Protein AF-A0A815KSC9-F1 (afdb_monomer_lite)

InterPro domains:
  IPR004993 GH3 family [PTHR31901] (16-248)
  IPR055377 GH3, middle domain [PF23571] (55-130)
  IPR055378 GH3, C-terminal domain [PF23572] (160-238)

Organism: NCBI:txid433720

Foldseek 3Di:
DDDAQFKDFPAAPCFCCCVPPNDPPDFAADAADQDPVFRHQWGAPDTPDQWTWGDPPRWFKWWQWDDPQPPPDPPCPPCRPIDGQQRDDAQTKTFIFTDGPVGDDRHGPQFIWGFHQDDVRITIIGGQGGHNNADDLDRWGHTPVLLVVQLQVLVVVCVVVAPGPDWGWMWGDDNQAIEIETEGEPVVVVVVVVCVVVFVVSLVSSLVSCVVVTVVSVVCVVVVSHDGHGYQYDYPCCRHCVVVVCCVVCVNVPDPPPDDPDDPDDDWDFDFYQDPPDSDTWGDTPPDGDDDD

Radius of gyration: 21.07 Å; chains: 1; bounding box: 53×44×57 Å

Sequence (293 aa):
MYMSSNYICVCSFKRKLLSTYWDPKVPIYPYVYGMSEHHRIAVPLKPNSYDLIPQPRSVFYEFIEVEDDDEKDEDDEQTLESFELHQVEEGKRYEVVFTTYDGLYRYRTQDIIKIVGRYYSLPTWHLIGRRGQYLSVSNEHVTELELREIINSILREYEKEFTSVSPQYSVFIDKSSYVLSIEVDDEKQDNKDQLKQIGKELSTKLDEKLKESNEDYKTCREKKKISSPTILWLKYNTLTTGIRDFRLDPNKSGSINSKAQKDNQLKSQMILKRKKDNDTIKFVKENIVLQVN

Secondary structure (DSSP, 8-state):
------EEE--SHHHHHHHHH--TTS------B--SS-S-SEEESSTT---EEE-TTT-EEEEEE--TT----TT--S---EEETTT--TT-EEEEEEE-TTS--SEEEEEEEEEEEEETTEEEEEEEEETT-EE-SSS--EEHHHHHHHHHHHHHHTTTTSSSSS--EEEEEETTEEEEEEE--HHHHT-HHHHHHHHHHHHHHHHHHHHHH-HHHHHHHHTTSSPPPEEEEE-TTIIIIIHHHHHH-TTTS----S---S-TT----EEEEE-TTTS-EEEEETTEE----

pLDDT: mean 72.56, std 21.47, range [19.58, 95.88]

Structure (mmCIF, N/CA/C/O backbone):
data_AF-A0A815KSC9-F1
#
_entry.id   AF-A0A815KSC9-F1
#
loop_
_atom_site.group_PDB
_atom_site.id
_atom_site.type_symbol
_atom_site.label_atom_id
_atom_site.label_alt_id
_atom_site.label_comp_id
_atom_site.label_asym_id
_atom_site.label_entity_id
_atom_site.label_seq_id
_atom_site.pdbx_PDB_ins_code
_atom_site.Cartn_x
_atom_site.Cartn_y
_atom_site.Cartn_z
_atom_site.occupancy
_atom_site.B_iso_or_equiv
_atom_site.auth_seq_id
_atom_site.auth_comp_id
_atom_site.auth_asym_id
_atom_site.auth_atom_id
_atom_site.pdbx_PDB_model_num
ATOM 1 N N . MET A 1 1 ? 20.087 2.718 5.930 1.00 19.58 1 MET A N 1
ATOM 2 C CA . MET A 1 1 ? 19.739 3.424 7.200 1.00 19.58 1 MET A CA 1
ATOM 3 C C . MET A 1 1 ? 18.326 3.015 7.600 1.00 19.58 1 MET A C 1
ATOM 5 O O . MET A 1 1 ? 17.362 3.704 7.290 1.00 19.58 1 MET A O 1
ATOM 9 N N . TYR A 1 2 ? 18.203 1.838 8.211 1.00 21.50 2 TYR A N 1
ATOM 10 C CA . TYR A 1 2 ? 16.922 1.164 8.407 1.00 21.50 2 TYR A CA 1
ATOM 11 C C . TYR A 1 2 ? 16.220 1.600 9.692 1.00 21.50 2 TYR A C 1
ATOM 13 O O . TYR A 1 2 ? 16.796 1.624 10.784 1.00 21.50 2 TYR A O 1
ATOM 21 N N . MET A 1 3 ? 14.950 1.961 9.544 1.00 21.19 3 MET A N 1
ATOM 22 C CA . MET A 1 3 ? 14.043 2.314 10.624 1.00 21.19 3 MET A CA 1
ATOM 23 C C . MET A 1 3 ? 12.862 1.344 10.556 1.00 21.19 3 MET A C 1
ATOM 25 O O . MET A 1 3 ? 12.146 1.328 9.565 1.00 21.19 3 MET A O 1
ATOM 29 N N . SER A 1 4 ? 12.686 0.541 11.611 1.00 24.39 4 SER A N 1
ATOM 30 C CA . SER A 1 4 ? 11.577 -0.400 11.809 1.00 24.39 4 SER A CA 1
ATOM 31 C C . SER A 1 4 ? 10.204 0.182 11.436 1.00 24.39 4 SER A C 1
ATOM 33 O O . SER A 1 4 ? 9.738 1.194 11.969 1.00 24.39 4 SER A O 1
ATOM 35 N N . SER A 1 5 ? 9.557 -0.503 10.508 1.00 31.92 5 SER A N 1
ATOM 36 C CA . SER A 1 5 ? 8.281 -0.170 9.888 1.00 31.92 5 SER A CA 1
ATOM 37 C C . SER A 1 5 ? 7.117 -0.555 10.801 1.00 31.92 5 SER A C 1
ATOM 39 O O . SER A 1 5 ? 6.431 -1.538 10.578 1.00 31.92 5 SER A O 1
ATOM 41 N N . ASN A 1 6 ? 6.910 0.200 11.884 1.00 30.84 6 ASN A N 1
ATOM 42 C CA . ASN A 1 6 ? 5.858 -0.099 12.870 1.00 30.84 6 ASN A CA 1
ATOM 43 C C . ASN A 1 6 ? 4.582 0.741 12.701 1.00 30.84 6 ASN A C 1
ATOM 45 O O . ASN A 1 6 ? 3.705 0.690 13.566 1.00 30.84 6 ASN A O 1
ATOM 49 N N . TYR A 1 7 ? 4.477 1.557 11.647 1.00 35.53 7 TYR A N 1
ATOM 50 C CA . TYR A 1 7 ? 3.369 2.496 11.492 1.00 35.53 7 TYR A CA 1
ATOM 51 C C . TYR A 1 7 ? 3.138 2.953 10.048 1.00 35.53 7 TYR A C 1
ATOM 53 O O . TYR A 1 7 ? 4.089 3.309 9.357 1.00 35.53 7 TYR A O 1
ATOM 61 N N . ILE A 1 8 ? 1.864 3.065 9.657 1.00 44.84 8 ILE A N 1
ATOM 62 C CA . ILE A 1 8 ? 1.406 3.727 8.427 1.00 44.84 8 ILE A CA 1
ATOM 63 C C . ILE A 1 8 ? 0.306 4.745 8.790 1.00 44.84 8 ILE A C 1
ATOM 65 O O . ILE A 1 8 ? -0.745 4.365 9.318 1.00 44.84 8 ILE A O 1
ATOM 69 N N . CYS A 1 9 ? 0.533 6.039 8.495 1.00 39.50 9 CYS A N 1
ATOM 70 C CA . CYS A 1 9 ? -0.512 7.080 8.543 1.00 39.50 9 CYS A CA 1
ATOM 71 C C . CYS A 1 9 ? -1.103 7.288 7.158 1.00 39.50 9 CYS A C 1
ATOM 73 O O . CYS A 1 9 ? -0.386 7.747 6.270 1.00 39.50 9 CYS A O 1
ATOM 75 N N . VAL A 1 10 ? -2.418 7.169 7.012 1.00 46.09 10 VAL A N 1
ATOM 76 C CA . VAL A 1 10 ? -3.108 7.792 5.878 1.00 46.09 10 VAL A CA 1
ATOM 77 C C . VAL A 1 10 ? -3.658 9.134 6.369 1.00 46.09 10 VAL A C 1
ATOM 79 O O . VAL A 1 10 ? -4.774 9.227 6.858 1.00 46.09 10 VAL A O 1
ATOM 82 N N . CYS A 1 11 ? -2.826 10.179 6.349 1.00 43.88 11 CYS A N 1
ATOM 83 C CA . CYS A 1 11 ? -3.091 11.440 7.054 1.00 43.88 11 CYS A CA 1
ATOM 84 C C . CYS A 1 11 ? -4.006 12.438 6.278 1.00 43.88 11 CYS A C 1
ATOM 86 O O . CYS A 1 11 ? -3.620 13.055 5.287 1.00 43.88 11 CYS A O 1
ATOM 88 N N . SER A 1 12 ? -5.221 12.635 6.802 1.00 47.38 12 SER A N 1
ATOM 89 C CA . SER A 1 12 ? -5.828 13.888 7.311 1.00 47.38 12 SER A CA 1
ATOM 90 C C . SER A 1 12 ? -6.177 15.113 6.438 1.00 47.38 12 SER A C 1
ATOM 92 O O . SER A 1 12 ? -7.319 15.570 6.523 1.00 47.38 12 SER A O 1
ATOM 94 N N . PHE A 1 13 ? -5.322 15.679 5.577 1.00 46.59 13 PHE A N 1
ATOM 95 C CA . PHE A 1 13 ? -5.722 16.910 4.841 1.00 46.59 13 PHE A CA 1
ATOM 96 C C . PHE A 1 13 ? -6.740 16.644 3.722 1.00 46.59 13 PHE A C 1
ATOM 98 O O . PHE A 1 13 ? -7.485 17.532 3.298 1.00 46.59 13 PHE A O 1
ATOM 105 N N . LYS A 1 14 ? -6.812 15.383 3.290 1.00 55.91 14 LYS A N 1
ATOM 106 C CA . LYS A 1 14 ? -7.705 14.923 2.233 1.00 55.91 14 LYS A CA 1
ATOM 107 C C . LYS A 1 14 ? -9.177 15.066 2.624 1.00 55.91 14 LYS A C 1
ATOM 109 O O . LYS A 1 14 ? -9.962 15.488 1.796 1.00 55.91 14 LYS A O 1
ATOM 114 N N . ARG A 1 15 ? -9.578 14.767 3.868 1.00 56.06 15 ARG A N 1
ATOM 115 C CA . ARG A 1 15 ? -11.010 14.628 4.215 1.00 56.06 15 ARG A CA 1
ATOM 116 C C . ARG A 1 15 ? -11.795 15.926 4.037 1.00 56.06 15 ARG A C 1
ATOM 118 O O . ARG A 1 15 ? -12.763 15.905 3.295 1.00 56.06 15 ARG A O 1
ATOM 125 N N . LYS A 1 16 ? -11.384 17.038 4.661 1.00 59.19 16 LYS A N 1
ATOM 126 C CA . LYS A 1 16 ? -12.110 18.320 4.549 1.00 59.19 16 LYS A CA 1
ATOM 127 C C . LYS A 1 16 ? -12.058 18.874 3.127 1.00 59.19 16 LYS A C 1
ATOM 129 O O . LYS A 1 16 ? -13.049 19.394 2.630 1.00 59.19 16 LYS A O 1
ATOM 134 N N . LEU A 1 17 ? -10.912 18.736 2.459 1.00 65.69 17 LEU A N 1
ATOM 135 C CA . LEU A 1 17 ? -10.777 19.167 1.073 1.00 65.69 17 LEU A CA 1
ATOM 136 C C . LEU A 1 17 ? -11.705 18.365 0.152 1.00 65.69 17 LEU A C 1
ATOM 138 O O . LEU A 1 17 ? -12.416 18.955 -0.655 1.00 65.69 17 LEU A O 1
ATOM 142 N N . LEU A 1 18 ? -11.754 17.043 0.334 1.00 67.62 18 LEU A N 1
ATOM 143 C CA . LEU A 1 18 ? -12.621 16.170 -0.443 1.00 67.62 18 LEU A CA 1
ATOM 144 C C . LEU A 1 18 ? -14.105 16.389 -0.119 1.00 67.62 18 LEU A C 1
ATOM 146 O O . LEU A 1 18 ? -14.912 16.516 -1.023 1.00 67.62 18 LEU A O 1
ATOM 150 N N . SER A 1 19 ? -14.482 16.467 1.157 1.00 64.12 19 SER A N 1
ATOM 151 C CA . SER A 1 19 ? -15.892 16.571 1.548 1.00 64.12 19 SER A CA 1
ATOM 152 C C . SER A 1 19 ? -16.495 17.953 1.294 1.00 64.12 19 SER A C 1
ATOM 154 O O . SER A 1 19 ? -17.707 18.063 1.156 1.00 64.12 19 SER A O 1
ATOM 156 N N . THR A 1 20 ? -15.682 19.015 1.295 1.00 70.94 20 THR A N 1
ATOM 157 C CA . THR A 1 20 ? -16.166 20.397 1.133 1.00 70.94 20 THR A CA 1
ATOM 158 C C . THR A 1 20 ? -16.016 20.913 -0.295 1.00 70.94 20 THR A C 1
ATOM 160 O O . THR A 1 20 ? -16.869 21.672 -0.743 1.00 70.94 20 THR A O 1
ATOM 163 N N . TYR A 1 21 ? -14.946 20.539 -1.003 1.00 78.31 21 TYR A N 1
ATOM 164 C CA . TYR A 1 21 ? -14.591 21.171 -2.279 1.00 78.31 21 TYR A CA 1
ATOM 165 C C . TYR A 1 21 ? -14.470 20.202 -3.456 1.00 78.31 21 TYR A C 1
ATOM 167 O O . TYR A 1 21 ? -14.380 20.658 -4.595 1.00 78.31 21 TYR A O 1
ATOM 175 N N . TRP A 1 22 ? -14.442 18.888 -3.221 1.00 79.19 22 TRP A N 1
ATOM 176 C CA . TRP A 1 22 ? -14.291 17.907 -4.291 1.00 79.19 22 TRP A CA 1
ATOM 177 C C . TRP A 1 22 ? -15.636 17.273 -4.636 1.00 79.19 22 TRP A C 1
ATOM 179 O O . TRP A 1 22 ? -16.248 16.578 -3.829 1.00 79.19 22 TRP A O 1
ATOM 189 N N . ASP A 1 23 ? -16.081 17.497 -5.867 1.00 80.38 23 ASP A N 1
ATOM 190 C CA . ASP A 1 23 ? -17.176 16.732 -6.453 1.00 80.38 23 ASP A CA 1
ATOM 191 C C . ASP A 1 23 ? -16.611 15.386 -6.952 1.00 80.38 23 ASP A C 1
ATOM 193 O O . ASP A 1 23 ? -15.603 15.398 -7.663 1.00 80.38 23 ASP A O 1
ATOM 197 N N . PRO A 1 24 ? -17.230 14.230 -6.641 1.00 76.25 24 PRO A N 1
ATOM 198 C CA . PRO A 1 24 ? -16.795 12.925 -7.150 1.00 76.25 24 PRO A CA 1
ATOM 199 C C . PRO A 1 24 ? -16.675 12.835 -8.682 1.00 76.25 24 PRO A C 1
ATOM 201 O O . PRO A 1 24 ? -15.989 11.952 -9.196 1.00 76.25 24 PRO A O 1
ATOM 204 N N . LYS A 1 25 ? -17.328 13.736 -9.431 1.00 81.94 25 LYS A N 1
ATOM 205 C CA . LYS A 1 25 ? -17.201 13.864 -10.891 1.00 81.94 25 LYS A CA 1
ATOM 206 C C . LYS A 1 25 ? -15.894 14.521 -11.329 1.00 81.94 25 LYS A C 1
ATOM 208 O O . LYS A 1 25 ? -15.544 14.416 -12.502 1.00 81.94 25 LYS A O 1
ATOM 213 N N . VAL A 1 26 ? -15.186 15.211 -10.436 1.00 85.19 26 VAL A N 1
ATOM 214 C CA . VAL A 1 26 ? -13.888 15.827 -10.725 1.00 85.19 26 VAL A CA 1
ATOM 215 C C . VAL A 1 26 ? -12.805 14.751 -10.617 1.00 85.19 26 VAL A C 1
ATOM 217 O O . VAL A 1 26 ? -12.535 14.262 -9.517 1.00 85.19 26 VAL A O 1
ATOM 220 N N . PRO A 1 27 ? -12.151 14.366 -11.724 1.00 83.38 27 PRO A N 1
ATOM 221 C CA . PRO A 1 27 ? -11.114 13.349 -11.673 1.00 83.38 27 PRO A CA 1
ATOM 222 C C . PRO A 1 27 ? -9.890 13.828 -10.886 1.00 83.38 27 PRO A C 1
ATOM 224 O O . PRO A 1 27 ? -9.457 14.975 -11.001 1.00 83.38 27 PRO A O 1
ATOM 227 N N . ILE A 1 28 ? -9.301 12.922 -10.108 1.00 80.62 28 ILE A N 1
ATOM 228 C CA . ILE A 1 28 ? -8.019 13.136 -9.444 1.00 80.62 28 ILE A CA 1
ATOM 229 C C . ILE A 1 28 ? -6.916 12.754 -10.429 1.00 80.62 28 ILE A C 1
ATOM 231 O O . ILE A 1 28 ? -6.882 11.634 -10.937 1.00 80.62 28 ILE A O 1
ATOM 235 N N . TYR A 1 29 ? -5.991 13.678 -10.668 1.00 81.75 29 TYR A N 1
ATOM 236 C CA . TYR A 1 29 ? -4.792 13.437 -11.463 1.00 81.75 29 TYR A CA 1
ATOM 237 C C . TYR A 1 29 ? -3.607 13.251 -10.515 1.00 81.75 29 TYR A C 1
ATOM 239 O O . TYR A 1 29 ? -3.162 14.232 -9.913 1.00 81.75 29 TYR A O 1
ATOM 247 N N . PRO A 1 30 ? -3.086 12.022 -10.346 1.00 80.50 30 PRO A N 1
ATOM 248 C CA . PRO A 1 30 ? -1.773 11.855 -9.741 1.00 80.50 30 PRO A CA 1
ATOM 249 C C . PRO A 1 30 ? -0.759 12.663 -10.560 1.00 80.50 30 PRO A C 1
ATOM 251 O O . PRO A 1 30 ? -0.886 12.777 -11.776 1.00 80.50 30 PRO A O 1
ATOM 254 N N . TYR A 1 31 ? 0.211 13.292 -9.904 1.00 81.25 31 TYR A N 1
ATOM 255 C CA . TYR A 1 31 ? 1.107 14.193 -10.624 1.00 81.25 31 TYR A CA 1
ATOM 256 C C . TYR A 1 31 ? 2.184 13.413 -11.381 1.00 81.25 31 TYR A C 1
ATOM 258 O O . TYR A 1 31 ? 2.210 13.397 -12.608 1.00 81.25 31 TYR A O 1
ATOM 266 N N . VAL A 1 32 ? 3.076 12.760 -10.643 1.00 86.69 32 VAL A N 1
ATOM 267 C CA . VAL A 1 32 ? 4.208 12.029 -11.203 1.00 86.69 32 VAL A CA 1
ATOM 268 C C . VAL A 1 32 ? 4.767 11.097 -10.134 1.00 86.69 32 VAL A C 1
ATOM 270 O O . VAL A 1 32 ? 4.711 11.413 -8.944 1.00 86.69 32 VAL A O 1
ATOM 273 N N . TYR A 1 33 ? 5.310 9.963 -10.553 1.00 88.81 33 TYR A N 1
ATOM 274 C CA . TYR A 1 33 ? 6.271 9.214 -9.761 1.00 88.81 33 TYR A CA 1
ATOM 275 C C . TYR A 1 33 ? 7.661 9.781 -10.058 1.00 88.81 33 TYR A C 1
ATOM 277 O O . TYR A 1 33 ? 8.124 9.784 -11.203 1.00 88.81 33 TYR A O 1
ATOM 285 N N . GLY A 1 34 ? 8.285 10.323 -9.021 1.00 87.06 34 GLY A N 1
ATOM 286 C CA . GLY A 1 34 ? 9.541 11.049 -9.094 1.00 87.06 34 GLY A CA 1
ATOM 287 C C . GLY A 1 34 ? 10.202 11.112 -7.725 1.00 87.06 34 GLY A C 1
ATOM 288 O O . GLY A 1 34 ? 9.568 10.845 -6.704 1.00 87.06 34 GLY A O 1
ATOM 289 N N . MET A 1 35 ? 11.472 11.488 -7.715 1.00 80.00 35 MET A N 1
ATOM 290 C CA . MET A 1 35 ? 12.287 11.647 -6.511 1.00 80.00 35 MET A CA 1
ATOM 291 C C . MET A 1 35 ? 13.076 12.957 -6.568 1.00 80.00 35 MET A C 1
ATOM 293 O O . MET A 1 35 ? 13.044 13.658 -7.585 1.00 80.00 35 MET A O 1
ATOM 297 N N . SER A 1 36 ? 13.760 13.311 -5.477 1.00 76.81 36 SER A N 1
ATOM 298 C CA . SER A 1 36 ? 14.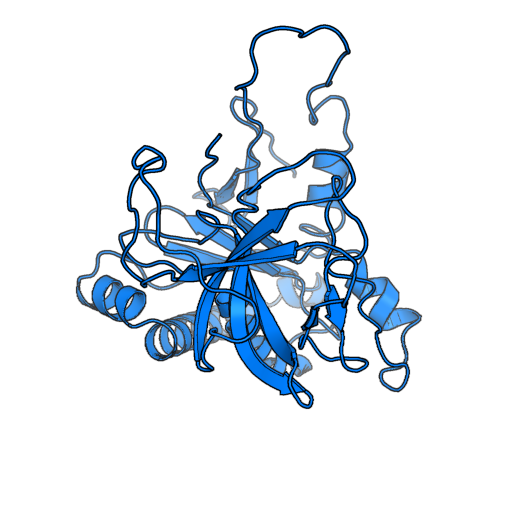588 14.525 -5.393 1.00 76.81 36 SER A CA 1
ATOM 299 C C . SER A 1 36 ? 15.656 14.578 -6.484 1.00 76.81 36 SER A C 1
ATOM 301 O O . SER A 1 36 ? 15.984 15.649 -6.984 1.00 76.81 36 SER A O 1
ATOM 303 N N . GLU A 1 37 ? 16.162 13.412 -6.859 1.00 72.75 37 GLU A N 1
ATOM 304 C CA . GLU A 1 37 ? 17.252 13.198 -7.798 1.00 72.75 37 GLU A CA 1
ATOM 305 C C . GLU A 1 37 ? 16.785 13.255 -9.255 1.00 72.75 37 GLU A C 1
ATOM 307 O O . GLU A 1 37 ? 17.560 13.591 -10.147 1.00 72.75 37 GLU A O 1
ATOM 312 N N . HIS A 1 38 ? 15.518 12.917 -9.511 1.00 79.62 38 HIS A N 1
ATOM 313 C CA . H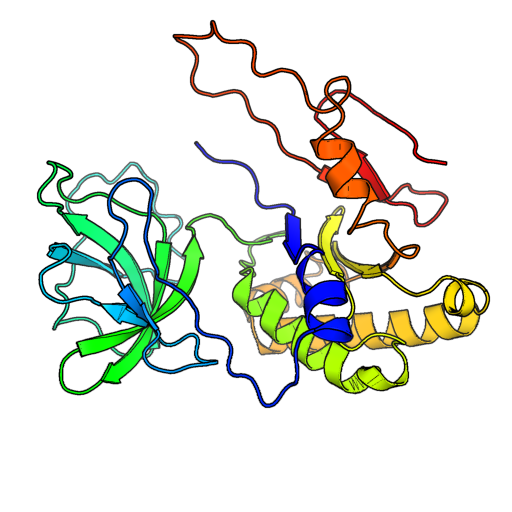IS A 1 38 ? 14.918 13.035 -10.830 1.00 79.62 38 HIS A CA 1
ATOM 314 C C . HIS A 1 38 ? 13.390 13.066 -10.743 1.00 79.62 38 HIS A C 1
ATOM 316 O O . HIS A 1 38 ? 12.730 12.124 -10.302 1.00 79.62 38 HIS A O 1
ATOM 322 N N . HIS A 1 39 ? 12.801 14.168 -11.195 1.00 74.56 39 HIS A N 1
ATOM 323 C CA . HIS A 1 39 ? 11.405 14.466 -10.894 1.00 74.56 39 HIS A CA 1
ATOM 324 C C . HIS A 1 39 ? 10.397 13.757 -11.831 1.00 74.56 39 HIS A C 1
ATOM 326 O O . HIS A 1 39 ? 9.232 13.611 -11.469 1.00 74.56 39 HIS A O 1
ATOM 332 N N . ARG A 1 40 ? 10.772 13.345 -13.052 1.00 85.12 40 ARG A N 1
ATOM 333 C CA . ARG A 1 40 ? 9.815 12.858 -14.077 1.00 85.12 40 ARG A CA 1
ATOM 334 C C . ARG A 1 40 ? 10.040 11.419 -14.533 1.00 85.12 40 ARG A C 1
ATOM 336 O O . ARG A 1 40 ? 10.125 11.164 -15.725 1.00 85.12 40 ARG A O 1
ATOM 343 N N . ILE A 1 41 ? 10.072 10.484 -13.592 1.00 90.75 41 ILE A N 1
ATOM 344 C CA . ILE A 1 41 ? 10.423 9.087 -13.869 1.00 90.75 41 ILE A CA 1
ATOM 345 C C . ILE A 1 41 ? 9.252 8.304 -14.475 1.00 90.75 41 ILE A C 1
ATOM 347 O O . ILE A 1 41 ? 9.428 7.597 -15.464 1.00 90.75 41 ILE A O 1
ATOM 351 N N . ALA A 1 42 ? 8.052 8.413 -13.912 1.00 92.12 42 ALA A N 1
ATOM 352 C CA . ALA A 1 42 ? 6.856 7.787 -14.474 1.00 92.12 42 ALA A CA 1
ATOM 353 C C . ALA A 1 42 ? 5.617 8.644 -14.219 1.00 92.12 42 ALA A C 1
ATOM 355 O O . ALA A 1 42 ? 5.576 9.425 -13.273 1.00 92.12 42 ALA A O 1
ATOM 356 N N . VAL A 1 43 ? 4.599 8.516 -15.062 1.00 92.44 43 VAL A N 1
ATOM 357 C CA . VAL A 1 43 ? 3.356 9.304 -14.964 1.00 92.44 43 VAL A CA 1
ATOM 358 C C . VAL A 1 43 ? 2.152 8.375 -14.924 1.00 92.44 43 VAL A C 1
ATOM 360 O O . VAL A 1 43 ? 2.225 7.280 -15.483 1.00 92.44 43 VAL A O 1
ATOM 363 N N . PRO A 1 44 ? 1.037 8.777 -14.299 1.00 91.56 44 PRO A N 1
ATOM 364 C CA . PRO A 1 44 ? -0.182 7.990 -14.377 1.00 91.56 44 PRO A CA 1
ATOM 365 C C . PRO A 1 44 ? -0.704 7.938 -15.812 1.00 91.56 44 PRO A C 1
ATOM 367 O O . PRO A 1 44 ? -0.752 8.949 -16.514 1.00 91.56 44 PRO A O 1
ATOM 370 N N . LEU A 1 45 ? -1.151 6.758 -16.229 1.00 90.00 45 LEU A N 1
ATOM 371 C CA . LEU A 1 45 ? -1.710 6.547 -17.560 1.00 90.00 45 LEU A CA 1
ATOM 372 C C . LEU A 1 45 ? -3.066 7.250 -17.734 1.00 90.00 45 LEU A C 1
ATOM 374 O O . LEU A 1 45 ? -3.399 7.712 -18.825 1.00 90.00 45 LEU A O 1
ATOM 378 N N . LYS A 1 46 ? -3.873 7.296 -16.667 1.00 89.69 46 LYS A N 1
ATOM 379 C CA . LYS A 1 46 ? -5.241 7.835 -16.668 1.00 89.69 46 LYS A CA 1
ATOM 380 C C . LYS A 1 46 ? -5.546 8.560 -15.353 1.00 89.69 46 LYS A C 1
ATOM 382 O O . LYS A 1 46 ? -4.957 8.227 -14.323 1.00 89.69 46 LYS A O 1
ATOM 387 N N . PRO A 1 47 ? -6.506 9.503 -15.353 1.00 86.56 47 PRO A N 1
ATOM 388 C CA . PRO A 1 47 ? -7.039 10.041 -14.109 1.00 86.56 47 PRO A CA 1
ATOM 389 C C . PRO A 1 47 ? -7.646 8.924 -13.253 1.00 86.56 47 PRO A C 1
ATOM 391 O O . PRO A 1 47 ? -8.165 7.944 -13.787 1.00 86.56 47 PRO A O 1
ATOM 394 N N . ASN A 1 48 ? -7.603 9.086 -11.930 1.00 79.94 48 ASN A N 1
ATOM 395 C CA . ASN A 1 48 ? -8.077 8.110 -10.943 1.00 79.94 48 ASN A CA 1
ATOM 396 C C . ASN A 1 48 ? -7.434 6.709 -11.048 1.00 79.94 48 ASN A C 1
ATOM 398 O O . ASN A 1 48 ? -7.966 5.768 -10.464 1.00 79.94 48 ASN A O 1
ATOM 402 N N . SER A 1 49 ? -6.314 6.558 -11.763 1.00 81.88 49 SER A N 1
ATOM 403 C CA . SER A 1 49 ? -5.577 5.294 -11.861 1.00 81.88 49 SER A CA 1
ATOM 404 C C . SER A 1 49 ? -4.247 5.361 -11.108 1.00 81.88 49 SER A C 1
ATOM 406 O O . SER A 1 49 ? -3.625 6.420 -11.007 1.00 81.88 49 SER A O 1
ATOM 408 N N . TYR A 1 50 ? -3.822 4.209 -10.589 1.00 81.44 50 TYR A N 1
ATOM 409 C CA . TYR A 1 50 ? -2.487 3.984 -10.035 1.00 81.44 50 TYR A CA 1
ATOM 410 C C . TYR A 1 50 ? -1.517 3.375 -11.058 1.00 81.44 50 TYR A C 1
ATOM 412 O O . TYR A 1 50 ? -0.348 3.187 -10.733 1.00 81.44 50 TYR A O 1
ATOM 420 N N . ASP A 1 51 ? -1.980 3.096 -12.281 1.00 90.50 51 ASP A N 1
ATOM 421 C CA . ASP A 1 51 ? -1.148 2.586 -13.370 1.00 90.50 51 ASP A CA 1
ATOM 422 C C . ASP A 1 51 ? -0.151 3.664 -13.786 1.00 90.50 51 ASP A C 1
ATOM 424 O O . ASP A 1 51 ? -0.523 4.686 -14.372 1.00 90.50 51 ASP A O 1
ATOM 428 N N . LEU A 1 52 ? 1.120 3.432 -13.489 1.00 93.31 52 LEU A N 1
ATOM 429 C CA . LEU A 1 52 ? 2.215 4.291 -13.896 1.00 93.31 52 LEU A CA 1
ATOM 430 C C . LEU A 1 52 ? 2.832 3.758 -15.183 1.00 93.31 52 LEU A C 1
ATOM 432 O O . LEU A 1 52 ? 3.012 2.551 -15.348 1.00 93.31 52 LEU A O 1
ATOM 436 N N . ILE A 1 53 ? 3.187 4.674 -16.079 1.00 94.50 53 ILE A N 1
ATOM 437 C CA . ILE A 1 53 ? 3.992 4.385 -17.261 1.00 94.50 53 ILE A CA 1
ATOM 438 C C . ILE A 1 53 ? 5.356 5.078 -17.157 1.00 94.50 53 ILE A C 1
ATOM 440 O O . ILE A 1 53 ? 5.404 6.274 -16.834 1.00 94.50 53 ILE A O 1
ATOM 444 N N . PRO A 1 54 ? 6.462 4.373 -17.461 1.00 93.69 54 PRO A N 1
ATOM 445 C CA . PRO A 1 54 ? 7.788 4.976 -17.570 1.00 93.69 54 PRO A CA 1
ATOM 446 C C . PRO A 1 54 ? 7.755 6.120 -18.582 1.00 93.69 54 PRO A C 1
ATOM 448 O O . PRO A 1 54 ? 7.085 6.028 -19.612 1.00 93.69 54 PRO A O 1
ATOM 451 N N . GLN A 1 55 ? 8.486 7.197 -18.307 1.00 91.38 55 GLN A N 1
ATOM 452 C CA . GLN A 1 55 ? 8.669 8.287 -19.257 1.00 91.38 55 GLN A CA 1
ATOM 453 C C . GLN A 1 55 ? 9.880 8.022 -20.156 1.00 91.38 55 GLN A C 1
ATOM 455 O O . GLN A 1 55 ? 11.022 8.075 -19.691 1.00 91.38 55 GLN A O 1
ATOM 460 N N . PRO A 1 56 ? 9.676 7.792 -21.467 1.00 83.00 56 PRO A N 1
ATOM 461 C CA . PRO A 1 56 ? 10.795 7.663 -22.386 1.00 83.00 56 PRO A CA 1
ATOM 462 C C . PRO A 1 56 ? 11.686 8.911 -22.310 1.00 83.00 56 PRO A C 1
ATOM 464 O O . PRO A 1 56 ? 11.179 10.032 -22.308 1.00 83.00 56 PRO A O 1
ATOM 467 N N . ARG A 1 57 ? 13.013 8.720 -22.299 1.00 86.56 57 ARG A N 1
ATOM 468 C CA . ARG A 1 57 ? 14.041 9.785 -22.222 1.00 86.56 57 ARG A CA 1
ATOM 469 C C . ARG A 1 57 ? 14.177 10.500 -20.870 1.00 86.56 57 ARG A C 1
ATOM 471 O O . ARG A 1 57 ? 14.907 11.485 -20.810 1.00 86.56 57 ARG A O 1
ATOM 478 N N . SER A 1 58 ? 13.501 10.052 -19.811 1.00 90.19 58 SER A N 1
ATOM 479 C CA . SER A 1 58 ? 13.722 10.606 -18.468 1.00 90.19 58 SER A CA 1
ATOM 480 C C . SER A 1 58 ? 15.014 10.065 -17.858 1.00 90.19 58 SER A C 1
ATOM 482 O O . SER A 1 58 ? 15.956 10.814 -17.612 1.00 90.19 58 SER A O 1
ATOM 484 N N . VAL A 1 59 ? 15.055 8.753 -17.659 1.00 91.81 59 VAL A N 1
ATOM 485 C CA . VAL A 1 59 ? 16.180 8.017 -17.083 1.00 91.81 59 VAL A CA 1
ATOM 486 C C . VAL A 1 59 ? 16.393 6.743 -17.887 1.00 91.81 59 VAL A C 1
ATOM 488 O O . VAL A 1 59 ? 15.529 6.334 -18.668 1.00 91.81 59 VAL A O 1
ATOM 491 N N . PHE A 1 60 ? 17.548 6.116 -17.715 1.00 92.75 60 PHE A N 1
ATOM 492 C CA . PHE A 1 60 ? 17.711 4.723 -18.101 1.00 92.75 60 PHE A CA 1
ATOM 493 C C . PHE A 1 60 ? 17.163 3.836 -16.977 1.00 92.75 60 PHE A C 1
ATOM 495 O O . PHE A 1 60 ? 17.452 4.085 -15.804 1.00 92.75 60 PHE A O 1
ATOM 502 N N . TYR A 1 61 ? 16.333 2.860 -17.349 1.00 93.00 61 TYR A N 1
ATOM 503 C CA . TYR A 1 61 ? 15.587 2.009 -16.425 1.00 93.00 61 TYR A CA 1
ATOM 504 C C . TYR A 1 61 ? 16.206 0.620 -16.377 1.00 93.00 61 TYR A C 1
ATOM 506 O O . TYR A 1 61 ? 16.279 -0.061 -17.401 1.00 93.00 61 TYR A O 1
ATOM 514 N N . GLU A 1 62 ? 16.552 0.197 -15.174 1.00 94.19 62 GLU A N 1
ATOM 515 C CA . GLU A 1 62 ? 16.915 -1.170 -14.838 1.00 94.19 62 GLU A CA 1
ATOM 516 C C . GLU A 1 62 ? 15.964 -1.685 -13.756 1.00 94.19 62 GLU A C 1
ATOM 518 O O . GLU A 1 62 ? 15.414 -0.914 -12.963 1.00 94.19 62 GLU A O 1
ATOM 523 N N . PHE A 1 63 ? 15.768 -2.997 -13.723 1.00 93.88 63 PHE A N 1
ATOM 524 C CA . PHE A 1 63 ? 14.855 -3.655 -12.798 1.00 93.88 63 PHE A CA 1
ATOM 525 C C . PHE A 1 63 ? 15.547 -4.856 -12.176 1.00 93.88 63 PHE A C 1
ATOM 527 O O . PHE A 1 63 ? 16.074 -5.695 -12.894 1.00 93.88 63 PHE A O 1
ATOM 534 N N . ILE A 1 64 ? 15.542 -4.949 -10.853 1.00 92.56 64 ILE A N 1
ATOM 535 C CA . ILE A 1 64 ? 16.039 -6.125 -10.133 1.00 92.56 64 ILE A CA 1
ATOM 536 C C . ILE A 1 64 ? 14.811 -6.904 -9.679 1.00 92.56 64 ILE A C 1
ATOM 538 O O . ILE A 1 64 ? 13.976 -6.340 -8.973 1.00 92.56 64 ILE A O 1
ATOM 542 N N . GLU A 1 65 ? 14.654 -8.152 -10.117 1.00 90.81 65 GLU A N 1
ATOM 543 C CA . GLU A 1 65 ? 13.518 -8.987 -9.701 1.00 90.81 65 GLU A CA 1
ATOM 544 C C . GLU A 1 65 ? 13.562 -9.217 -8.184 1.00 90.81 65 GLU A C 1
ATOM 546 O O . GLU A 1 65 ? 14.630 -9.408 -7.604 1.00 90.81 65 GLU A O 1
ATOM 551 N N . VAL A 1 66 ? 12.400 -9.131 -7.535 1.00 85.38 66 VAL A N 1
ATOM 552 C CA . VAL A 1 66 ? 12.261 -9.327 -6.089 1.00 85.38 66 VAL A CA 1
ATOM 553 C C . VAL A 1 66 ? 11.388 -10.546 -5.850 1.00 85.38 66 VAL A C 1
ATOM 555 O O . VAL A 1 66 ? 10.195 -10.520 -6.160 1.00 85.38 66 VAL A O 1
ATOM 558 N N . GLU A 1 67 ? 11.985 -11.588 -5.280 1.00 75.94 67 GLU A N 1
ATOM 559 C CA . GLU A 1 67 ? 11.267 -12.748 -4.757 1.00 75.94 67 GLU A CA 1
ATOM 560 C C . GLU A 1 67 ? 10.743 -12.453 -3.342 1.00 75.94 67 GLU A C 1
ATOM 562 O O . GLU A 1 67 ? 11.319 -11.648 -2.606 1.00 75.94 67 GLU A O 1
ATOM 567 N N . ASP A 1 68 ? 9.630 -13.087 -2.959 1.00 58.59 68 ASP A N 1
ATOM 568 C CA . ASP A 1 68 ? 8.899 -12.780 -1.718 1.00 58.59 68 ASP A CA 1
ATOM 569 C C . ASP A 1 68 ? 9.717 -13.038 -0.428 1.00 58.59 68 ASP A C 1
ATOM 571 O O . ASP A 1 68 ? 9.435 -12.423 0.602 1.00 58.59 68 ASP A O 1
ATOM 575 N N . ASP A 1 69 ? 10.770 -13.861 -0.506 1.00 52.47 69 ASP A N 1
ATOM 576 C CA . ASP A 1 69 ? 11.654 -14.247 0.609 1.00 52.47 69 ASP A CA 1
ATOM 577 C C . ASP A 1 69 ? 13.007 -13.501 0.644 1.00 52.47 69 ASP A C 1
ATOM 579 O O . ASP A 1 69 ? 13.808 -13.706 1.560 1.00 52.47 69 ASP A O 1
ATOM 583 N N . ASP A 1 70 ? 13.303 -12.625 -0.323 1.00 52.75 70 ASP A N 1
ATOM 584 C CA . ASP A 1 70 ? 14.654 -12.074 -0.477 1.00 52.75 70 ASP A CA 1
ATOM 585 C C . ASP A 1 70 ? 14.919 -10.843 0.420 1.00 52.75 70 ASP A C 1
ATOM 587 O O . ASP A 1 70 ? 15.122 -9.704 -0.031 1.00 52.75 70 ASP A O 1
ATOM 591 N N . GLU A 1 71 ? 15.093 -11.124 1.715 1.00 50.59 71 GLU A N 1
ATOM 592 C CA . GLU A 1 71 ? 16.037 -10.421 2.601 1.00 50.59 71 GLU A CA 1
ATOM 593 C C . GLU A 1 71 ? 17.504 -10.710 2.211 1.00 50.59 71 GLU A C 1
ATOM 595 O O . GLU A 1 71 ? 18.381 -10.718 3.067 1.00 50.59 71 GLU A O 1
ATOM 600 N N . LYS A 1 72 ? 17.822 -10.948 0.927 1.00 49.38 72 LYS A N 1
ATOM 601 C CA . LYS A 1 72 ? 19.225 -10.965 0.497 1.00 49.38 72 LYS A CA 1
ATOM 602 C C . LYS A 1 72 ? 19.853 -9.629 0.885 1.00 49.38 72 LYS A C 1
ATOM 604 O O . LYS A 1 72 ? 19.345 -8.559 0.520 1.00 49.38 72 LYS A O 1
ATOM 609 N N . ASP A 1 73 ? 20.877 -9.740 1.721 1.00 46.88 73 ASP A N 1
ATOM 610 C CA . ASP A 1 73 ? 21.580 -8.650 2.373 1.00 46.88 73 ASP A CA 1
ATOM 611 C C . ASP A 1 73 ? 21.963 -7.554 1.367 1.00 46.88 73 ASP A C 1
ATOM 613 O O . ASP A 1 73 ? 22.236 -7.817 0.194 1.00 46.88 73 ASP A O 1
ATOM 617 N N . GLU A 1 74 ? 22.009 -6.302 1.836 1.00 51.94 74 GLU A N 1
ATOM 618 C CA . GLU A 1 74 ? 22.540 -5.161 1.069 1.00 51.94 74 GLU A CA 1
ATOM 619 C C . GLU A 1 74 ? 23.990 -5.387 0.580 1.00 51.94 74 GLU A C 1
ATOM 621 O O . GLU A 1 74 ? 24.457 -4.629 -0.268 1.00 51.94 74 GLU A O 1
ATOM 626 N N . ASP A 1 75 ? 24.669 -6.428 1.077 1.00 46.97 75 ASP A N 1
ATOM 627 C CA . ASP A 1 75 ? 26.110 -6.650 0.956 1.00 46.97 75 ASP A CA 1
ATOM 628 C C . ASP A 1 75 ? 26.549 -7.517 -0.240 1.00 46.97 75 ASP A C 1
ATOM 630 O O . ASP A 1 75 ? 27.748 -7.581 -0.521 1.00 46.97 75 ASP A O 1
ATOM 634 N N . ASP A 1 76 ? 25.633 -8.123 -1.007 1.00 49.62 76 ASP A N 1
ATOM 635 C CA . ASP A 1 76 ? 25.991 -8.730 -2.300 1.00 49.62 76 ASP A CA 1
ATOM 636 C C . ASP A 1 76 ? 25.994 -7.652 -3.402 1.00 49.62 76 ASP A C 1
ATOM 638 O O . ASP A 1 76 ? 25.161 -7.598 -4.308 1.00 49.62 76 ASP A O 1
ATOM 642 N N . GLU A 1 77 ? 26.988 -6.758 -3.332 1.00 49.91 77 GLU A N 1
ATOM 643 C CA . GLU A 1 77 ? 27.332 -5.789 -4.390 1.00 49.91 77 GLU A CA 1
ATOM 644 C C . GLU A 1 77 ? 27.731 -6.472 -5.721 1.00 49.91 77 GLU A C 1
ATOM 646 O O . GLU A 1 77 ? 27.936 -5.808 -6.745 1.00 49.91 77 GLU A O 1
ATOM 651 N N . GLN A 1 78 ? 27.827 -7.806 -5.749 1.00 47.25 78 GLN A N 1
ATOM 652 C CA . GLN A 1 78 ? 28.148 -8.587 -6.937 1.00 47.25 78 GLN A CA 1
ATOM 653 C C . GLN A 1 78 ? 26.926 -8.756 -7.841 1.00 47.25 78 GLN A C 1
ATOM 655 O O . GLN A 1 78 ? 26.181 -9.722 -7.746 1.00 47.25 78 GLN A O 1
ATOM 660 N N . THR A 1 79 ? 26.769 -7.813 -8.777 1.00 55.75 79 THR A N 1
ATOM 661 C CA . THR A 1 79 ? 26.048 -7.998 -10.052 1.00 55.75 79 THR A CA 1
ATOM 662 C C . THR A 1 79 ? 24.750 -8.795 -9.938 1.00 55.75 79 THR A C 1
ATOM 664 O O . THR A 1 79 ? 24.590 -9.821 -10.594 1.00 55.75 79 THR A O 1
ATOM 667 N N . LEU A 1 80 ? 23.800 -8.290 -9.145 1.00 69.94 80 LEU A N 1
ATOM 668 C CA . LEU A 1 80 ? 22.406 -8.700 -9.297 1.00 69.94 80 LEU A CA 1
ATOM 669 C C . LEU A 1 80 ? 22.027 -8.527 -10.771 1.00 69.94 80 LEU A C 1
ATOM 671 O O . LEU A 1 80 ? 22.302 -7.472 -11.363 1.00 69.94 80 LEU A O 1
ATOM 675 N N . GLU A 1 81 ? 21.479 -9.583 -11.366 1.00 83.00 81 GLU A N 1
ATOM 676 C CA . GLU A 1 81 ? 20.978 -9.557 -12.734 1.00 83.00 81 GLU A CA 1
ATOM 677 C C . GLU A 1 81 ? 19.890 -8.482 -12.813 1.00 83.00 81 GLU A C 1
ATOM 679 O O . GLU A 1 81 ? 18.913 -8.509 -12.061 1.00 83.00 81 GLU A O 1
ATOM 684 N N . SER A 1 82 ? 20.115 -7.476 -13.660 1.00 89.12 82 SER A N 1
ATOM 685 C CA . SER A 1 82 ? 19.129 -6.438 -13.928 1.00 89.12 82 SER A CA 1
ATOM 686 C C . SER A 1 82 ? 18.491 -6.663 -15.288 1.00 89.12 82 SER A C 1
ATOM 688 O O . SER A 1 82 ? 19.154 -6.949 -16.283 1.00 89.12 82 SER A O 1
ATOM 690 N N . PHE A 1 83 ? 17.179 -6.498 -15.313 1.00 93.31 83 PHE A N 1
ATOM 691 C CA . PHE A 1 83 ? 16.358 -6.537 -16.503 1.00 93.31 83 PHE A CA 1
ATOM 692 C C . PHE A 1 83 ? 16.216 -5.128 -17.063 1.00 93.31 83 PHE A C 1
ATOM 694 O O . PHE A 1 83 ? 16.055 -4.150 -16.330 1.00 93.31 83 PHE A O 1
ATOM 701 N N . GLU A 1 84 ? 16.228 -5.019 -18.381 1.00 92.38 84 GLU A N 1
ATOM 702 C CA . GLU A 1 84 ? 15.843 -3.805 -19.077 1.00 92.38 84 GLU A CA 1
ATOM 703 C C . GLU A 1 84 ? 14.319 -3.682 -19.174 1.00 92.38 84 GLU A C 1
ATOM 705 O O . GLU A 1 84 ? 13.562 -4.648 -19.053 1.00 92.38 84 GLU A O 1
ATOM 710 N N . LEU A 1 85 ? 13.852 -2.477 -19.505 1.00 90.75 85 LEU A N 1
ATOM 711 C CA . LEU A 1 85 ? 12.429 -2.145 -19.626 1.00 90.75 85 LEU A CA 1
ATOM 712 C C . LEU A 1 85 ? 11.611 -3.107 -20.506 1.00 90.75 85 LEU A C 1
ATOM 714 O O . LEU A 1 85 ? 10.412 -3.276 -20.298 1.00 90.75 85 LEU A O 1
ATOM 718 N N . HIS A 1 86 ? 12.229 -3.711 -21.520 1.00 90.50 86 HIS A N 1
ATOM 719 C CA . HIS A 1 86 ? 11.542 -4.624 -22.427 1.00 90.50 86 HIS A CA 1
ATOM 720 C C . HIS A 1 86 ? 11.431 -6.055 -21.876 1.00 90.50 86 HIS A C 1
ATOM 722 O O . HIS A 1 86 ? 10.515 -6.771 -22.284 1.00 90.50 86 HIS A O 1
ATOM 728 N N . GLN A 1 87 ? 12.302 -6.434 -20.939 1.00 94.19 87 GLN A N 1
ATOM 729 C CA . GLN A 1 87 ? 12.438 -7.790 -20.400 1.00 94.19 87 GLN A CA 1
ATOM 730 C C . GLN A 1 87 ? 11.525 -8.060 -19.198 1.00 94.19 87 GLN A C 1
ATOM 732 O O . GLN A 1 87 ? 11.310 -9.214 -18.855 1.00 94.19 87 GLN A O 1
ATOM 737 N N . VAL A 1 88 ? 10.957 -7.022 -18.578 1.00 94.94 88 VAL A N 1
ATOM 738 C CA . VAL A 1 88 ? 10.068 -7.198 -17.423 1.00 94.94 88 VAL A CA 1
ATOM 739 C C . VAL A 1 88 ? 8.763 -7.912 -17.796 1.00 94.94 88 VAL A C 1
ATOM 741 O O . VAL A 1 88 ? 8.135 -7.638 -18.829 1.00 94.94 88 VAL A O 1
ATOM 744 N N . GLU A 1 89 ? 8.328 -8.807 -16.914 1.00 95.06 89 GLU A N 1
ATOM 745 C CA . GLU A 1 89 ? 7.136 -9.639 -17.104 1.00 95.06 89 GLU A CA 1
ATOM 746 C C . GLU A 1 89 ? 5.975 -9.200 -16.210 1.00 95.06 89 GLU A C 1
ATOM 748 O O . GLU A 1 89 ? 6.171 -8.746 -15.082 1.00 95.06 89 GLU A O 1
ATOM 753 N N . GLU A 1 90 ? 4.751 -9.357 -16.716 1.00 95.19 90 GLU A N 1
ATOM 754 C CA . GLU A 1 90 ? 3.521 -9.062 -15.981 1.00 95.19 90 GLU A CA 1
ATOM 755 C C . GLU A 1 90 ? 3.358 -9.975 -14.759 1.00 95.19 90 GLU A C 1
ATOM 757 O O . GLU A 1 90 ? 3.680 -11.159 -14.794 1.00 95.19 90 GLU A O 1
ATOM 762 N N . GLY A 1 91 ? 2.858 -9.418 -13.656 1.00 90.69 91 GLY A N 1
ATOM 763 C CA . GLY A 1 91 ? 2.657 -10.128 -12.395 1.00 90.69 91 GLY A CA 1
ATOM 764 C C . GLY A 1 91 ? 3.882 -10.137 -11.479 1.00 90.69 91 GLY A C 1
ATOM 765 O O . GLY A 1 91 ? 3.699 -10.199 -10.261 1.00 90.69 91 GLY A O 1
ATOM 766 N N . LYS A 1 92 ? 5.093 -9.994 -12.028 1.00 91.19 92 LYS A N 1
ATOM 767 C CA . LYS A 1 92 ? 6.344 -9.974 -11.261 1.00 91.19 92 LYS A CA 1
ATOM 768 C C . LYS A 1 92 ? 6.594 -8.641 -10.549 1.00 91.19 92 LYS A C 1
ATOM 770 O O . LYS A 1 92 ? 6.094 -7.583 -10.956 1.00 91.19 92 LYS A O 1
ATOM 775 N N . ARG A 1 93 ? 7.373 -8.717 -9.466 1.00 91.25 93 ARG A N 1
ATOM 776 C CA . ARG A 1 93 ? 7.792 -7.587 -8.628 1.00 91.25 93 ARG A CA 1
ATOM 777 C C . ARG A 1 93 ? 9.255 -7.259 -8.901 1.00 91.25 93 ARG A C 1
ATOM 779 O O . ARG A 1 93 ? 10.075 -8.161 -9.028 1.00 91.25 93 ARG A O 1
ATOM 786 N N . TYR A 1 94 ? 9.572 -5.972 -8.970 1.00 92.44 94 TYR A N 1
ATOM 787 C CA . TYR A 1 94 ? 10.930 -5.505 -9.222 1.00 92.44 94 TYR A CA 1
ATOM 788 C C . TYR A 1 94 ? 11.267 -4.306 -8.346 1.00 92.44 94 TYR A C 1
ATOM 790 O O . TYR A 1 94 ? 10.430 -3.427 -8.144 1.00 92.44 94 TYR A O 1
ATOM 798 N N . GLU A 1 95 ? 12.509 -4.232 -7.884 1.00 91.81 95 GLU A N 1
ATOM 799 C CA . GLU A 1 95 ? 13.108 -2.980 -7.449 1.00 91.81 95 GLU A CA 1
ATOM 800 C C . GLU A 1 95 ? 13.515 -2.172 -8.680 1.00 91.81 95 GLU A C 1
ATOM 802 O O . GLU A 1 95 ? 14.157 -2.693 -9.595 1.00 91.81 95 GLU A O 1
ATOM 807 N N . VAL A 1 96 ? 13.166 -0.887 -8.696 1.00 91.88 96 VAL A N 1
ATOM 808 C CA . VAL A 1 96 ? 13.557 -0.008 -9.797 1.00 91.88 96 VAL A CA 1
ATOM 809 C C . VAL A 1 96 ? 14.940 0.587 -9.552 1.00 91.88 96 VAL A C 1
ATOM 811 O O . VAL A 1 96 ? 15.242 1.086 -8.465 1.00 91.88 96 VAL A O 1
ATOM 814 N N . VAL A 1 97 ? 15.773 0.573 -10.584 1.00 92.00 97 VAL A N 1
ATOM 815 C CA . VAL A 1 97 ? 17.130 1.114 -10.583 1.00 92.00 97 VAL A CA 1
ATOM 816 C C . VAL A 1 97 ? 17.256 2.131 -11.713 1.00 92.00 97 VAL A C 1
ATOM 818 O O . VAL A 1 97 ? 16.796 1.893 -12.832 1.00 92.00 97 VAL A O 1
ATOM 821 N N . PHE A 1 98 ? 17.859 3.287 -11.427 1.00 90.25 98 PHE A N 1
ATOM 822 C CA . PHE A 1 98 ? 17.971 4.376 -12.398 1.00 90.25 98 PHE A CA 1
ATOM 823 C C . PHE A 1 98 ? 19.406 4.759 -12.704 1.00 90.25 98 PHE A C 1
ATOM 825 O O . PHE A 1 98 ? 20.248 4.863 -11.815 1.00 90.25 98 PHE A O 1
ATOM 832 N N . THR A 1 99 ? 19.640 5.097 -13.968 1.00 91.12 99 THR A N 1
ATOM 833 C CA . THR A 1 99 ? 20.785 5.915 -14.367 1.00 91.12 99 THR A CA 1
ATOM 834 C C . THR A 1 99 ? 20.277 7.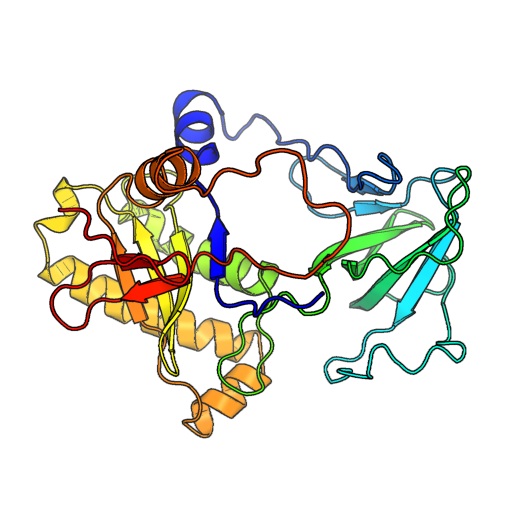245 -14.926 1.00 91.12 99 THR A C 1
ATOM 836 O O . THR A 1 99 ? 19.421 7.266 -15.815 1.00 91.12 99 THR A O 1
ATOM 839 N N . THR A 1 100 ? 20.764 8.364 -14.382 1.00 90.88 100 THR A N 1
ATOM 840 C CA . THR A 1 100 ? 20.310 9.725 -14.715 1.00 90.88 100 THR A CA 1
ATOM 841 C C . THR A 1 100 ? 21.372 10.503 -15.492 1.00 90.88 100 THR A C 1
ATOM 843 O O . THR A 1 100 ? 22.565 10.215 -15.414 1.00 90.88 100 THR A O 1
ATOM 846 N N . TYR A 1 101 ? 20.946 11.540 -16.221 1.00 87.00 101 TYR A N 1
ATOM 847 C CA . TYR A 1 101 ? 21.865 12.462 -16.905 1.00 87.00 101 TYR A CA 1
ATOM 848 C C . TYR A 1 101 ? 22.724 13.289 -15.937 1.00 87.00 101 TYR A C 1
ATOM 850 O O . TYR A 1 101 ? 23.807 13.735 -16.308 1.00 87.00 101 TYR A O 1
ATOM 858 N N . ASP A 1 102 ? 22.258 13.456 -14.698 1.00 85.25 102 ASP A N 1
ATOM 859 C CA . ASP A 1 102 ? 22.902 14.271 -13.665 1.00 85.25 102 ASP A CA 1
ATOM 860 C C . ASP A 1 102 ? 23.950 13.488 -12.849 1.00 85.25 102 ASP A C 1
ATOM 862 O O . ASP A 1 102 ? 24.450 13.975 -11.836 1.00 85.25 102 ASP A O 1
ATOM 866 N N . GLY A 1 103 ? 24.315 12.279 -13.296 1.00 86.75 103 GLY A N 1
ATOM 867 C CA . GLY A 1 103 ? 25.472 11.539 -12.787 1.00 86.75 103 GLY A CA 1
ATOM 868 C C . GLY A 1 103 ? 25.171 10.479 -11.729 1.00 86.75 103 GLY A C 1
ATOM 869 O O . GLY A 1 103 ? 26.106 9.986 -11.098 1.00 86.75 103 GLY A O 1
ATOM 870 N N . LEU A 1 104 ? 23.905 10.094 -11.539 1.00 89.75 104 LEU A N 1
ATOM 871 C CA . LEU A 1 104 ? 23.585 8.875 -10.798 1.00 89.75 104 LEU A CA 1
ATOM 872 C C . LEU A 1 104 ? 23.678 7.677 -11.734 1.00 89.75 104 LEU A C 1
ATOM 874 O O . LEU A 1 104 ? 22.991 7.642 -12.751 1.00 89.75 104 LEU A O 1
ATOM 878 N N . TYR A 1 105 ? 24.498 6.695 -11.373 1.00 91.12 105 TYR A N 1
ATOM 879 C CA . TYR A 1 105 ? 24.683 5.464 -12.136 1.00 91.12 105 TYR A CA 1
ATOM 880 C C . TYR A 1 105 ? 24.204 4.282 -11.312 1.00 91.12 105 TYR A C 1
ATOM 882 O O . TYR A 1 105 ? 24.642 4.113 -10.174 1.00 91.12 105 TYR A O 1
ATOM 890 N N . ARG A 1 106 ? 23.309 3.482 -11.899 1.00 91.50 106 ARG A N 1
ATOM 891 C CA . ARG A 1 106 ? 22.736 2.275 -11.290 1.00 91.50 106 ARG A CA 1
ATOM 892 C C . ARG A 1 106 ? 22.236 2.519 -9.857 1.00 91.50 106 ARG A C 1
ATOM 894 O O . ARG A 1 106 ? 22.483 1.743 -8.937 1.00 91.50 106 ARG A O 1
ATOM 901 N N . TYR A 1 107 ? 21.548 3.641 -9.661 1.00 89.12 107 TYR A N 1
ATOM 902 C CA . TYR A 1 107 ? 21.028 4.062 -8.369 1.00 89.12 107 TYR A CA 1
ATOM 903 C C . TYR A 1 107 ? 19.837 3.195 -7.961 1.00 89.12 107 TYR A C 1
ATOM 905 O O . TYR A 1 107 ? 18.774 3.245 -8.585 1.00 89.12 107 TYR A O 1
ATOM 913 N N . ARG A 1 108 ? 20.028 2.412 -6.897 1.00 88.44 108 ARG A N 1
ATOM 914 C CA . ARG A 1 108 ? 19.006 1.572 -6.268 1.00 88.44 108 ARG A CA 1
ATOM 915 C C . ARG A 1 108 ? 18.023 2.423 -5.483 1.00 88.44 108 ARG A C 1
ATOM 917 O O . ARG A 1 108 ? 18.350 2.989 -4.442 1.00 88.44 108 ARG A O 1
ATOM 924 N N . THR A 1 109 ? 16.806 2.522 -5.998 1.00 87.44 109 THR A N 1
ATOM 925 C CA . THR A 1 109 ? 15.781 3.396 -5.419 1.00 87.44 109 THR A CA 1
ATOM 926 C C . THR A 1 109 ? 15.149 2.798 -4.175 1.00 87.44 109 THR A C 1
ATOM 928 O O . THR A 1 109 ? 14.559 3.528 -3.376 1.00 87.44 109 THR A O 1
ATOM 931 N N . GLN A 1 110 ? 15.260 1.475 -4.019 1.00 86.75 110 GLN A N 1
ATOM 932 C CA . GLN A 1 110 ? 14.512 0.688 -3.049 1.00 86.75 110 GLN A CA 1
ATOM 933 C C . GLN A 1 110 ? 12.991 0.742 -3.264 1.00 86.75 110 GLN A C 1
ATOM 935 O O . GLN A 1 110 ? 12.262 0.199 -2.444 1.00 86.75 110 GLN A O 1
ATOM 940 N N . ASP A 1 111 ? 12.477 1.377 -4.320 1.00 88.12 111 ASP A N 1
ATOM 941 C CA . ASP A 1 111 ? 11.054 1.334 -4.655 1.00 88.12 111 ASP A CA 1
ATOM 942 C C . ASP A 1 111 ? 10.732 -0.001 -5.325 1.00 88.12 111 ASP A C 1
ATOM 944 O O . ASP A 1 111 ? 11.348 -0.367 -6.327 1.00 88.12 111 ASP A O 1
ATOM 948 N N . ILE A 1 112 ? 9.748 -0.710 -4.774 1.00 88.38 112 ILE A N 1
ATOM 949 C CA . ILE A 1 112 ? 9.252 -1.974 -5.308 1.00 88.38 112 ILE A CA 1
ATOM 950 C C . ILE A 1 112 ? 8.000 -1.702 -6.129 1.00 88.38 112 ILE A C 1
ATOM 952 O O . ILE A 1 112 ? 7.008 -1.158 -5.631 1.00 88.38 112 ILE A O 1
ATOM 956 N N . ILE A 1 113 ? 8.037 -2.117 -7.388 1.00 92.06 113 ILE A N 1
ATOM 957 C CA . ILE A 1 113 ? 6.914 -2.043 -8.312 1.00 92.06 113 ILE A CA 1
ATOM 958 C C . ILE A 1 113 ? 6.418 -3.440 -8.673 1.00 92.06 113 ILE A C 1
ATOM 960 O O . ILE A 1 113 ? 7.174 -4.406 -8.642 1.00 92.06 113 ILE A O 1
ATOM 964 N N . LYS A 1 114 ? 5.152 -3.540 -9.073 1.00 92.31 114 LYS A N 1
ATOM 965 C CA . LYS A 1 114 ? 4.594 -4.725 -9.731 1.00 92.31 114 LYS A CA 1
ATOM 966 C C . LYS A 1 114 ? 4.218 -4.365 -11.154 1.00 92.31 114 LYS A C 1
ATOM 968 O O . LYS A 1 114 ? 3.514 -3.376 -11.359 1.00 92.31 114 LYS A O 1
ATOM 973 N N . ILE A 1 115 ? 4.646 -5.163 -12.125 1.00 95.88 115 ILE A N 1
ATOM 974 C CA . ILE A 1 115 ? 4.188 -4.997 -13.507 1.00 95.88 115 ILE A CA 1
ATOM 975 C C . ILE A 1 115 ? 2.750 -5.503 -13.594 1.00 95.88 115 ILE A C 1
ATOM 977 O O . ILE A 1 115 ? 2.460 -6.644 -13.242 1.00 95.88 115 ILE A O 1
ATOM 981 N N . VAL A 1 116 ? 1.843 -4.644 -14.049 1.00 94.50 116 VAL A N 1
ATOM 982 C CA . VAL A 1 116 ? 0.395 -4.922 -14.110 1.00 94.50 116 VAL A CA 1
ATOM 983 C C . VAL A 1 116 ? -0.143 -4.991 -15.535 1.00 94.50 116 VAL A C 1
ATOM 985 O O . VAL A 1 116 ? -1.343 -5.125 -15.739 1.00 94.50 116 VAL A O 1
ATOM 988 N N . GLY A 1 117 ? 0.739 -4.857 -16.524 1.00 94.62 117 GLY A N 1
ATOM 989 C CA . GLY A 1 117 ? 0.382 -4.958 -17.929 1.00 94.62 117 GLY A CA 1
ATOM 990 C C . GLY A 1 117 ? 1.321 -4.160 -18.815 1.00 94.62 117 GLY A C 1
ATOM 991 O O . GLY A 1 117 ? 2.452 -3.830 -18.436 1.00 94.62 117 GLY A O 1
ATOM 992 N N . ARG A 1 118 ? 0.829 -3.819 -20.007 1.00 93.75 118 ARG A N 1
ATOM 993 C CA . ARG A 1 118 ? 1.536 -2.975 -20.971 1.00 93.75 118 ARG A CA 1
ATOM 994 C C . ARG A 1 118 ? 0.593 -1.967 -21.623 1.00 93.75 118 ARG A C 1
ATOM 996 O O . ARG A 1 118 ? -0.550 -2.277 -21.952 1.00 93.75 118 ARG A O 1
ATOM 1003 N N . TYR A 1 119 ? 1.098 -0.760 -21.854 1.00 93.06 119 TYR A N 1
ATOM 1004 C CA . TYR A 1 119 ? 0.472 0.251 -22.698 1.00 93.06 119 TYR A CA 1
ATOM 1005 C C . TYR A 1 119 ? 1.263 0.352 -24.002 1.00 93.06 119 TYR A C 1
ATOM 1007 O O . TYR A 1 119 ? 2.354 0.928 -24.046 1.00 93.06 119 TYR A O 1
ATOM 1015 N N . TYR A 1 120 ? 0.727 -0.260 -25.061 1.00 92.31 120 TYR A N 1
ATOM 1016 C CA . TYR A 1 120 ? 1.505 -0.630 -26.247 1.00 92.31 120 TYR A CA 1
ATOM 1017 C C . TYR A 1 120 ? 2.737 -1.452 -25.832 1.00 92.31 120 TYR A C 1
ATOM 1019 O O . TYR A 1 120 ? 2.588 -2.487 -25.189 1.00 92.31 120 TYR A O 1
ATOM 1027 N N . SER A 1 121 ? 3.947 -1.001 -26.161 1.00 90.44 121 SER A N 1
ATOM 1028 C CA . SER A 1 121 ? 5.184 -1.701 -25.802 1.00 90.44 121 SER A CA 1
ATOM 1029 C C . SER A 1 121 ? 5.732 -1.316 -24.423 1.00 90.44 121 SER A C 1
ATOM 1031 O O . SER A 1 121 ? 6.639 -1.988 -23.935 1.00 90.44 121 SER A O 1
ATOM 1033 N N . LEU A 1 122 ? 5.213 -0.255 -23.791 1.00 92.56 122 LEU A N 1
ATOM 1034 C CA . LEU A 1 122 ? 5.701 0.211 -22.491 1.00 92.56 122 LEU A CA 1
ATOM 1035 C C . LEU A 1 122 ? 5.073 -0.608 -21.359 1.00 92.56 122 LEU A C 1
ATOM 1037 O O . LEU A 1 122 ? 3.851 -0.767 -21.355 1.00 92.56 122 LEU A O 1
ATOM 1041 N N . PRO A 1 123 ? 5.855 -1.095 -20.383 1.00 95.31 123 PRO A N 1
ATOM 1042 C CA . PRO A 1 123 ? 5.282 -1.718 -19.200 1.00 95.31 123 PRO A CA 1
ATOM 1043 C C . PRO A 1 123 ? 4.471 -0.695 -18.400 1.00 95.31 123 PRO A C 1
ATOM 1045 O O . PRO A 1 123 ? 4.858 0.466 -18.274 1.00 95.31 123 PRO A O 1
ATOM 1048 N N . THR A 1 124 ? 3.342 -1.134 -17.857 1.00 95.50 124 THR A N 1
ATOM 1049 C CA . THR A 1 124 ? 2.582 -0.392 -16.848 1.00 95.50 124 THR A CA 1
ATOM 1050 C C . THR A 1 124 ? 2.829 -1.031 -15.494 1.00 95.50 124 THR A C 1
ATOM 1052 O O . THR A 1 124 ? 2.778 -2.259 -15.385 1.00 95.50 124 THR A O 1
ATOM 1055 N N . TRP A 1 125 ? 3.058 -0.228 -14.459 1.00 94.50 125 TRP A N 1
ATOM 1056 C CA . TRP A 1 125 ? 3.345 -0.745 -13.125 1.00 94.50 125 TRP A CA 1
ATOM 1057 C C . TRP A 1 125 ? 2.578 -0.035 -12.014 1.00 94.50 125 TRP A C 1
ATOM 1059 O O . TRP A 1 125 ? 2.179 1.122 -12.146 1.00 94.50 125 TRP A O 1
ATOM 1069 N N . HIS A 1 126 ? 2.417 -0.725 -10.887 1.00 91.38 126 HIS A N 1
ATOM 1070 C CA . HIS A 1 126 ? 1.977 -0.146 -9.617 1.00 91.38 126 HIS A CA 1
ATOM 1071 C C . HIS A 1 126 ? 3.156 -0.031 -8.667 1.00 91.38 126 HIS A C 1
ATOM 1073 O O . HIS A 1 126 ? 3.943 -0.967 -8.549 1.00 91.38 126 HIS A O 1
ATOM 1079 N N . LEU A 1 127 ? 3.250 1.092 -7.958 1.00 87.56 127 LEU A N 1
ATOM 1080 C CA . LEU A 1 127 ? 4.153 1.212 -6.818 1.00 87.56 127 LEU A CA 1
ATOM 1081 C C . LEU A 1 127 ? 3.554 0.441 -5.637 1.00 87.56 127 LEU A C 1
ATOM 1083 O O . LEU A 1 127 ? 2.498 0.816 -5.128 1.00 87.56 127 LEU A O 1
ATOM 1087 N N . ILE A 1 128 ? 4.231 -0.625 -5.220 1.00 83.81 128 ILE A N 1
ATOM 1088 C CA . ILE A 1 128 ? 3.812 -1.483 -4.104 1.00 83.81 128 ILE A CA 1
ATOM 1089 C C . ILE A 1 128 ? 4.266 -0.887 -2.774 1.00 83.81 128 ILE A C 1
ATOM 1091 O O . ILE A 1 128 ? 3.522 -0.890 -1.794 1.00 83.81 128 ILE A O 1
ATOM 1095 N N . GLY A 1 129 ? 5.476 -0.335 -2.750 1.00 79.50 129 GLY A N 1
ATOM 1096 C CA . GLY A 1 129 ? 6.060 0.275 -1.566 1.00 79.50 129 GLY A CA 1
ATOM 1097 C C . GLY A 1 129 ? 7.559 0.456 -1.728 1.00 79.50 129 GLY A C 1
ATOM 1098 O O . GLY A 1 129 ? 8.076 0.463 -2.842 1.00 79.50 129 GLY A O 1
ATOM 1099 N N . ARG A 1 130 ? 8.258 0.574 -0.602 1.00 77.19 130 ARG A N 1
ATOM 1100 C CA . ARG A 1 130 ? 9.721 0.588 -0.552 1.00 77.19 130 ARG A CA 1
ATOM 1101 C C . ARG A 1 130 ? 10.243 -0.643 0.171 1.00 77.19 130 ARG A C 1
ATOM 1103 O O . ARG A 1 130 ? 9.594 -1.139 1.090 1.00 77.19 130 ARG A O 1
ATOM 1110 N N . ARG A 1 131 ? 11.423 -1.124 -0.215 1.00 74.00 131 ARG A N 1
ATOM 1111 C CA . ARG A 1 131 ? 12.130 -2.228 0.440 1.00 74.00 131 ARG A CA 1
ATOM 1112 C C . ARG A 1 131 ? 12.234 -1.931 1.939 1.00 74.00 131 ARG A C 1
ATOM 1114 O O . ARG A 1 131 ? 12.575 -0.820 2.344 1.00 74.00 131 ARG A O 1
ATOM 1121 N N . GLY A 1 132 ? 11.871 -2.914 2.758 1.00 69.81 132 GLY A N 1
ATOM 1122 C CA . GLY A 1 132 ? 11.823 -2.781 4.217 1.00 69.81 132 GLY A CA 1
ATOM 1123 C C . GLY A 1 132 ? 10.633 -1.986 4.776 1.00 69.81 132 GLY A C 1
ATOM 1124 O O . GLY A 1 132 ? 10.519 -1.877 5.996 1.00 69.81 132 GLY A O 1
ATOM 1125 N N . GLN A 1 133 ? 9.736 -1.434 3.946 1.00 70.81 133 GLN A N 1
ATOM 1126 C CA . GLN A 1 133 ? 8.536 -0.704 4.387 1.00 70.81 133 GLN A CA 1
ATOM 1127 C C . GLN A 1 133 ? 7.277 -1.583 4.357 1.00 70.81 133 GLN A C 1
ATOM 1129 O O . GLN A 1 133 ? 6.397 -1.427 3.512 1.00 70.81 133 GLN A O 1
ATOM 1134 N N . TYR A 1 134 ? 7.186 -2.496 5.319 1.00 73.38 134 TYR A N 1
ATOM 1135 C CA . TYR A 1 134 ? 6.026 -3.351 5.580 1.00 73.38 134 TYR A CA 1
ATOM 1136 C C . TYR A 1 134 ? 5.777 -3.447 7.087 1.00 73.38 134 TYR A C 1
ATOM 1138 O O . TYR A 1 134 ? 6.696 -3.289 7.885 1.00 73.38 134 TYR A O 1
ATOM 1146 N N . LEU A 1 135 ? 4.542 -3.726 7.497 1.00 75.31 135 LEU A N 1
ATOM 1147 C CA . LEU A 1 135 ? 4.255 -4.118 8.873 1.00 75.31 135 LEU A CA 1
ATOM 1148 C C . LEU A 1 135 ? 4.480 -5.626 9.012 1.00 75.31 135 LEU A C 1
ATOM 1150 O O . LEU A 1 135 ? 3.854 -6.401 8.287 1.00 75.31 135 LEU A O 1
ATOM 1154 N N . SER A 1 136 ? 5.317 -6.017 9.973 1.00 81.75 136 SER A N 1
ATOM 1155 C CA . SER A 1 136 ? 5.570 -7.415 10.338 1.00 81.75 136 SER A CA 1
ATOM 1156 C C . SER A 1 136 ? 5.604 -7.580 11.853 1.00 81.75 136 SER A C 1
ATOM 1158 O O . SER A 1 136 ? 6.324 -6.865 12.554 1.00 81.75 136 SER A O 1
ATOM 1160 N N . VAL A 1 137 ? 4.799 -8.506 12.365 1.00 80.94 137 VAL A N 1
ATOM 1161 C CA . VAL A 1 137 ? 4.809 -8.954 13.760 1.00 80.94 137 VAL A CA 1
ATOM 1162 C C . VAL A 1 137 ? 5.745 -10.149 13.941 1.00 80.94 137 VAL A C 1
ATOM 1164 O O . VAL A 1 137 ? 6.392 -10.259 14.984 1.00 80.94 137 VAL A O 1
ATOM 1167 N N . SER A 1 138 ? 5.790 -11.061 12.968 1.00 84.12 138 SER A N 1
ATOM 1168 C CA . SER A 1 138 ? 6.686 -12.215 12.962 1.00 84.12 138 SER A CA 1
ATOM 1169 C C . SER A 1 138 ? 7.472 -12.298 11.653 1.00 84.12 138 SER A C 1
ATOM 1171 O O . SER A 1 138 ? 8.532 -11.699 11.551 1.00 84.12 138 SER A O 1
ATOM 1173 N N . ASN A 1 139 ? 6.998 -13.099 10.700 1.00 78.88 139 ASN A N 1
ATOM 1174 C CA . ASN A 1 139 ? 7.683 -13.389 9.434 1.00 78.88 139 ASN A CA 1
ATOM 1175 C C . ASN A 1 139 ? 6.822 -12.986 8.234 1.00 78.88 139 ASN A C 1
ATOM 1177 O O . ASN A 1 139 ? 7.202 -13.213 7.099 1.00 78.88 139 ASN A O 1
ATOM 1181 N N . GLU A 1 140 ? 5.639 -12.439 8.485 1.00 84.62 140 GLU A N 1
ATOM 1182 C CA . GLU A 1 140 ? 4.737 -11.966 7.457 1.00 84.62 140 GLU A CA 1
ATOM 1183 C C . GLU A 1 140 ? 5.088 -10.536 7.056 1.00 84.62 140 GLU A C 1
ATOM 1185 O O . GLU A 1 140 ? 5.302 -9.672 7.906 1.00 84.62 140 GLU A O 1
ATOM 1190 N N . HIS A 1 141 ? 5.108 -10.264 5.757 1.00 82.69 141 HIS A N 1
ATOM 1191 C CA . HIS A 1 141 ? 5.360 -8.930 5.229 1.00 82.69 141 HIS A CA 1
ATOM 1192 C C . HIS A 1 141 ? 4.068 -8.362 4.658 1.00 82.69 141 HIS A C 1
ATOM 1194 O O . HIS A 1 141 ? 3.664 -8.718 3.556 1.00 82.69 141 HIS A O 1
ATOM 1200 N N . VAL A 1 142 ? 3.402 -7.486 5.419 1.00 81.38 142 VAL A N 1
ATOM 1201 C CA . VAL A 1 142 ? 2.179 -6.815 4.959 1.00 81.38 142 VAL A CA 1
ATOM 1202 C C . VAL A 1 142 ? 2.502 -5.381 4.553 1.00 81.38 142 VAL A C 1
ATOM 1204 O O . VAL A 1 142 ? 2.864 -4.544 5.384 1.00 81.38 142 VAL A O 1
ATOM 1207 N N . THR A 1 143 ? 2.370 -5.085 3.265 1.00 78.38 143 THR A N 1
ATOM 1208 C CA . THR A 1 143 ? 2.714 -3.777 2.691 1.00 78.38 143 THR A CA 1
ATOM 1209 C C . THR A 1 143 ? 1.664 -2.707 3.004 1.00 78.38 143 THR A C 1
ATOM 1211 O O . THR A 1 143 ? 0.510 -2.991 3.341 1.00 78.38 143 THR A O 1
ATOM 1214 N N . GLU A 1 144 ? 2.043 -1.433 2.858 1.00 75.81 144 GLU A N 1
ATOM 1215 C CA . GLU A 1 144 ? 1.091 -0.323 2.978 1.00 75.81 144 GLU A CA 1
ATOM 1216 C C . GLU A 1 144 ? -0.037 -0.407 1.951 1.00 75.81 144 GLU A C 1
ATOM 1218 O O . GLU A 1 144 ? -1.193 -0.123 2.282 1.00 75.81 144 GLU A O 1
ATOM 1223 N N . LEU A 1 145 ? 0.283 -0.796 0.715 1.00 74.69 145 LEU A N 1
ATOM 1224 C CA . LEU A 1 145 ? -0.705 -0.910 -0.346 1.00 74.69 145 LEU A CA 1
ATOM 1225 C C . LEU A 1 145 ? -1.775 -1.951 0.006 1.00 74.69 145 LEU A C 1
ATOM 1227 O O . LEU A 1 145 ? -2.959 -1.617 -0.030 1.00 74.69 145 LEU A O 1
ATOM 1231 N N . GLU A 1 146 ? -1.363 -3.149 0.428 1.00 81.56 146 GLU A N 1
ATOM 1232 C CA . GLU A 1 146 ? -2.271 -4.233 0.832 1.00 81.56 146 GLU A CA 1
ATOM 1233 C C . GLU A 1 146 ? -3.172 -3.804 1.996 1.00 81.56 146 GLU A C 1
ATOM 1235 O O . GLU A 1 146 ? -4.396 -3.920 1.916 1.00 81.56 146 GLU A O 1
ATOM 1240 N N . LEU A 1 147 ? -2.596 -3.220 3.055 1.00 85.06 147 LEU A N 1
ATOM 1241 C CA . LEU A 1 147 ? -3.376 -2.707 4.187 1.00 85.06 147 LEU A CA 1
ATOM 1242 C C . LEU A 1 147 ? -4.391 -1.660 3.736 1.00 85.06 147 LEU A C 1
ATOM 1244 O O . LEU A 1 147 ? -5.548 -1.688 4.153 1.00 85.06 147 LEU A O 1
ATOM 1248 N N . ARG A 1 148 ? -3.970 -0.728 2.880 1.00 81.25 148 ARG A N 1
ATOM 1249 C CA . ARG A 1 148 ? -4.825 0.346 2.380 1.00 81.25 148 ARG A CA 1
ATOM 1250 C C . ARG A 1 148 ? -5.978 -0.200 1.546 1.00 81.25 148 ARG A C 1
ATOM 1252 O O . ARG A 1 148 ? -7.098 0.276 1.711 1.00 81.25 148 ARG A O 1
ATOM 1259 N N . GLU A 1 149 ? -5.741 -1.164 0.668 1.00 83.25 149 GLU A N 1
ATOM 1260 C CA . GLU A 1 149 ? -6.790 -1.781 -0.148 1.00 83.25 149 GLU A CA 1
ATOM 1261 C C . GLU A 1 149 ? -7.783 -2.569 0.709 1.00 83.25 149 GLU A C 1
ATOM 1263 O O . GLU A 1 149 ? -8.993 -2.337 0.616 1.00 83.25 149 GLU A O 1
ATOM 1268 N N . ILE A 1 150 ? -7.280 -3.410 1.617 1.00 89.50 150 ILE A N 1
ATOM 1269 C CA . ILE A 1 150 ? -8.100 -4.203 2.537 1.00 89.50 150 ILE A CA 1
ATOM 1270 C C . ILE A 1 150 ? -8.963 -3.286 3.404 1.00 89.50 150 ILE A C 1
ATOM 1272 O O . ILE A 1 150 ? -10.188 -3.421 3.409 1.00 89.50 150 ILE A O 1
ATOM 1276 N N . ILE A 1 151 ? -8.360 -2.313 4.088 1.00 87.56 151 ILE A N 1
ATOM 1277 C CA . ILE A 1 151 ? -9.077 -1.420 5.005 1.00 87.56 151 ILE A CA 1
ATOM 1278 C C . ILE A 1 151 ? -10.099 -0.573 4.249 1.00 87.56 151 ILE A C 1
ATOM 1280 O O . ILE A 1 151 ? -11.242 -0.476 4.689 1.00 87.56 151 ILE A O 1
ATOM 1284 N N . ASN A 1 152 ? -9.745 -0.005 3.092 1.00 83.00 152 ASN A N 1
ATOM 1285 C CA . ASN A 1 152 ? -10.706 0.767 2.302 1.00 83.00 152 ASN A CA 1
ATOM 1286 C C . ASN A 1 152 ? -11.868 -0.097 1.802 1.00 83.00 152 ASN A C 1
ATOM 1288 O O . ASN A 1 152 ? -12.993 0.394 1.754 1.00 83.00 152 ASN A O 1
ATOM 1292 N N . SER A 1 153 ? -11.624 -1.363 1.447 1.00 85.38 153 SER A N 1
ATOM 1293 C CA . SER A 1 153 ? -12.700 -2.280 1.055 1.00 85.38 153 SER A CA 1
ATOM 1294 C C . SER A 1 153 ? -13.675 -2.524 2.208 1.00 85.38 153 SER A C 1
ATOM 1296 O O . SER A 1 153 ? -14.879 -2.381 2.018 1.00 85.38 153 SER A O 1
ATOM 1298 N N . ILE A 1 154 ? -13.158 -2.769 3.419 1.00 87.81 154 ILE A N 1
ATOM 1299 C CA . ILE A 1 154 ? -13.973 -2.989 4.617 1.00 87.81 154 ILE A CA 1
ATOM 1300 C C . ILE A 1 154 ? -14.744 -1.716 4.963 1.00 87.81 154 ILE A C 1
ATOM 1302 O O . ILE A 1 154 ? -15.956 -1.754 5.126 1.00 87.81 154 ILE A O 1
ATOM 1306 N N . LEU A 1 155 ? -14.068 -0.570 5.062 1.00 82.44 155 LEU A N 1
ATOM 1307 C CA . LEU A 1 155 ? -14.690 0.669 5.534 1.00 82.44 155 LEU A CA 1
ATOM 1308 C C . LEU A 1 155 ? -15.783 1.194 4.591 1.00 82.44 155 LEU A C 1
ATOM 1310 O O . LEU A 1 155 ? -16.712 1.841 5.070 1.00 82.44 155 LEU A O 1
ATOM 1314 N N . ARG A 1 156 ? -15.732 0.873 3.290 1.00 78.06 156 ARG A N 1
ATOM 1315 C CA . ARG A 1 156 ? -16.824 1.159 2.339 1.00 78.06 156 ARG A CA 1
ATOM 1316 C C . ARG A 1 156 ? -18.117 0.418 2.680 1.00 78.06 156 ARG A C 1
ATOM 1318 O O . ARG A 1 156 ? -19.193 0.982 2.524 1.00 78.06 156 ARG A O 1
ATOM 1325 N N . GLU A 1 157 ? -18.040 -0.816 3.178 1.00 80.81 157 GLU A N 1
ATOM 1326 C CA . GLU A 1 157 ? -19.232 -1.577 3.590 1.00 80.81 157 GLU A CA 1
ATOM 1327 C C . GLU A 1 157 ? -19.944 -0.931 4.789 1.00 80.81 157 GLU A C 1
ATOM 1329 O O . GLU A 1 157 ? -21.154 -1.070 4.954 1.00 80.81 157 GLU A O 1
ATOM 1334 N N . TYR A 1 158 ? -19.193 -0.188 5.602 1.00 75.94 158 TYR A N 1
ATOM 1335 C CA . TYR A 1 158 ? -19.665 0.483 6.811 1.00 75.94 158 TYR A CA 1
ATOM 1336 C C . TYR A 1 158 ? -19.825 1.997 6.615 1.00 75.94 158 TYR A C 1
ATOM 1338 O O . TYR A 1 158 ? -19.956 2.734 7.588 1.00 75.94 158 TYR A O 1
ATOM 1346 N N . GLU A 1 159 ? -19.855 2.487 5.370 1.00 67.38 159 GLU A N 1
ATOM 1347 C CA . GLU A 1 159 ? -19.931 3.924 5.072 1.00 67.38 159 GLU A CA 1
ATOM 1348 C C . GLU A 1 159 ? -21.146 4.597 5.729 1.00 67.38 159 GLU A C 1
ATOM 1350 O O . GLU A 1 159 ? -21.039 5.724 6.184 1.00 67.38 159 GLU A O 1
ATOM 1355 N N . LYS A 1 160 ? -22.279 3.897 5.884 1.00 63.94 160 LYS A N 1
ATOM 1356 C CA . LYS A 1 160 ? -23.470 4.425 6.584 1.00 63.94 160 LYS A CA 1
ATOM 1357 C C . LYS A 1 160 ? -23.275 4.575 8.098 1.00 63.94 160 LYS A C 1
ATOM 1359 O O . LYS A 1 160 ? -23.879 5.446 8.721 1.00 63.94 160 LYS A O 1
ATOM 1364 N N . GLU A 1 161 ? -22.432 3.731 8.684 1.00 64.12 161 GLU A N 1
ATOM 1365 C CA . GLU A 1 161 ? -22.086 3.760 10.108 1.00 64.12 161 GLU A CA 1
ATOM 1366 C C . GLU A 1 161 ? -21.014 4.818 10.406 1.00 64.12 161 GLU A C 1
ATOM 1368 O O . GLU A 1 161 ? -20.848 5.227 11.557 1.00 64.12 161 GLU A O 1
ATOM 1373 N N . PHE A 1 162 ? -20.343 5.354 9.384 1.00 64.38 162 PHE A N 1
ATOM 1374 C CA . PHE A 1 162 ? -19.392 6.454 9.503 1.00 64.38 162 PHE A CA 1
ATOM 1375 C C . PHE A 1 162 ? -20.008 7.750 8.962 1.00 64.38 162 PHE A C 1
ATOM 1377 O O . PHE A 1 162 ? -20.531 7.826 7.866 1.00 64.38 162 PHE A O 1
ATOM 1384 N N . THR A 1 163 ? -19.972 8.824 9.739 1.00 51.72 163 THR A N 1
ATOM 1385 C CA . THR A 1 163 ? -20.531 10.142 9.362 1.00 51.72 163 THR A CA 1
ATOM 1386 C C . THR A 1 163 ? -19.767 10.848 8.233 1.00 51.72 163 THR A C 1
ATOM 1388 O O . THR A 1 163 ? -20.197 11.895 7.754 1.00 51.72 163 THR A O 1
ATOM 1391 N N . SER A 1 164 ? -18.627 10.304 7.794 1.00 54.50 164 SER A N 1
ATOM 1392 C CA . SER A 1 164 ? -17.717 10.952 6.850 1.00 54.50 164 SER A CA 1
ATOM 1393 C C . SER A 1 164 ? -17.528 10.135 5.574 1.00 54.50 164 SER A C 1
ATOM 1395 O O . SER A 1 164 ? -17.285 8.935 5.658 1.00 54.50 164 SER A O 1
ATOM 1397 N N . VAL A 1 165 ? -17.442 10.833 4.437 1.00 50.22 165 VAL A N 1
ATOM 1398 C CA . VAL A 1 165 ? -17.100 10.334 3.082 1.00 50.22 165 VAL A CA 1
ATOM 1399 C C . VAL A 1 165 ? -15.791 9.511 3.032 1.00 50.22 165 VAL A C 1
ATOM 1401 O O . VAL A 1 165 ? -15.516 8.817 2.060 1.00 50.22 165 VAL A O 1
ATOM 1404 N N . SER A 1 166 ? -14.949 9.576 4.070 1.00 60.19 166 SER A N 1
ATOM 1405 C CA . SER A 1 166 ? -13.770 8.715 4.221 1.00 60.19 166 SER A CA 1
ATOM 1406 C C . SER A 1 166 ? -13.329 8.672 5.693 1.00 60.19 166 SER A C 1
ATOM 1408 O O . SER A 1 166 ? -12.809 9.687 6.180 1.00 60.19 166 SER A O 1
ATOM 1410 N N . PRO A 1 167 ? -13.510 7.556 6.429 1.00 67.94 167 PRO A N 1
ATOM 1411 C CA . PRO A 1 167 ? -12.929 7.364 7.761 1.00 67.94 167 PRO A CA 1
ATOM 1412 C C . PRO A 1 167 ? -11.403 7.569 7.747 1.00 67.94 167 PRO A C 1
ATOM 1414 O O . PRO A 1 167 ? -10.718 7.084 6.848 1.00 67.94 167 PRO A O 1
ATOM 1417 N N . GLN A 1 168 ? -10.872 8.319 8.717 1.00 75.50 168 GLN A N 1
ATOM 1418 C CA . GLN A 1 168 ? -9.431 8.474 8.929 1.00 75.50 168 GLN A CA 1
ATOM 1419 C C . GLN A 1 168 ? -8.947 7.315 9.781 1.00 75.50 168 GLN A C 1
ATOM 1421 O O . GLN A 1 168 ? -9.554 7.012 10.811 1.00 75.50 168 GLN A O 1
ATOM 1426 N N . TYR A 1 169 ? -7.855 6.689 9.361 1.00 79.50 169 TYR A N 1
ATOM 1427 C CA . TYR A 1 169 ? -7.321 5.540 10.062 1.00 79.50 169 TYR A CA 1
ATOM 1428 C C . TYR A 1 169 ? -5.799 5.503 10.042 1.00 79.50 169 TYR A C 1
ATOM 1430 O O . TYR A 1 169 ? -5.135 6.106 9.195 1.00 79.50 169 TYR A O 1
ATOM 1438 N N . SER A 1 170 ? -5.243 4.761 10.991 1.00 79.50 170 SER A N 1
ATOM 1439 C CA . SER A 1 170 ? -3.832 4.403 10.977 1.00 79.50 170 SER A CA 1
ATOM 1440 C C . SER A 1 170 ? -3.632 2.992 11.506 1.00 79.50 170 SER A C 1
ATOM 1442 O O . SER A 1 170 ? -4.423 2.517 12.328 1.00 79.50 170 SER A O 1
ATOM 1444 N N . VAL A 1 171 ? -2.588 2.324 11.024 1.00 81.19 171 VAL A N 1
ATOM 1445 C CA . VAL A 1 171 ? -2.253 0.956 11.428 1.00 81.19 171 VAL A CA 1
ATOM 1446 C C . VAL A 1 171 ? -0.886 0.955 12.084 1.00 81.19 171 VAL A C 1
ATOM 1448 O O . VAL A 1 171 ? 0.055 1.567 11.577 1.00 81.19 171 VAL A O 1
ATOM 1451 N N . PHE A 1 172 ? -0.785 0.271 13.215 1.00 80.25 172 PHE A N 1
ATOM 1452 C CA . PHE A 1 172 ? 0.475 0.038 13.907 1.00 80.25 172 PHE A CA 1
ATOM 1453 C C . PHE A 1 172 ? 0.483 -1.339 14.560 1.00 80.25 172 PHE A C 1
ATOM 1455 O O . PHE A 1 172 ? -0.551 -1.999 14.652 1.00 80.25 172 PHE A O 1
ATOM 1462 N N . ILE A 1 173 ? 1.651 -1.761 15.030 1.00 79.31 173 ILE A N 1
ATOM 1463 C CA . ILE A 1 173 ? 1.808 -3.014 15.767 1.00 79.31 173 ILE A CA 1
ATOM 1464 C C . ILE A 1 173 ? 1.871 -2.717 17.267 1.00 79.31 173 ILE A C 1
ATOM 1466 O O . ILE A 1 173 ? 2.673 -1.897 17.717 1.00 79.31 173 ILE A O 1
ATOM 1470 N N . ASP A 1 174 ? 1.041 -3.407 18.050 1.00 77.25 174 ASP A N 1
ATOM 1471 C CA . ASP A 1 174 ? 1.150 -3.459 19.509 1.00 77.25 174 ASP A CA 1
ATOM 1472 C C . ASP A 1 174 ? 1.341 -4.909 19.953 1.00 77.25 174 ASP A C 1
ATOM 1474 O O . ASP A 1 174 ? 0.459 -5.758 19.789 1.00 77.25 174 ASP A O 1
ATOM 1478 N N . LYS A 1 175 ? 2.508 -5.191 20.540 1.00 82.94 175 LYS A N 1
ATOM 1479 C CA . LYS A 1 175 ? 2.947 -6.541 20.922 1.00 82.94 175 LYS A CA 1
ATOM 1480 C C . LYS A 1 175 ? 2.916 -7.485 19.716 1.00 82.94 175 LYS A C 1
ATOM 1482 O O . LYS A 1 175 ? 3.706 -7.307 18.803 1.00 82.94 175 LYS A O 1
ATOM 1487 N N . SER A 1 176 ? 2.019 -8.470 19.724 1.00 87.62 176 SER A N 1
ATOM 1488 C CA . SER A 1 176 ? 1.846 -9.442 18.651 1.00 87.62 176 SER A CA 1
ATOM 1489 C C . SER A 1 176 ? 0.590 -9.193 17.813 1.00 87.62 176 SER A C 1
ATOM 1491 O O . SER A 1 176 ? 0.061 -10.128 17.227 1.00 87.62 176 SER A O 1
ATOM 1493 N N . SER A 1 177 ? 0.050 -7.972 17.791 1.00 85.25 177 SER A N 1
ATOM 1494 C CA . SER A 1 177 ? -1.196 -7.655 17.086 1.00 85.25 177 SER A CA 1
ATOM 1495 C C . SER A 1 177 ? -1.049 -6.438 16.191 1.00 85.25 177 SER A C 1
ATOM 1497 O O . SER A 1 177 ? -0.498 -5.416 16.597 1.00 85.25 177 SER A O 1
ATOM 1499 N N . TYR A 1 178 ? -1.689 -6.507 15.028 1.00 86.38 178 TYR A N 1
ATOM 1500 C CA . TYR A 1 178 ? -2.036 -5.326 14.250 1.00 86.38 178 TYR A CA 1
ATOM 1501 C C . TYR A 1 178 ? -3.123 -4.545 14.993 1.00 86.38 178 TYR A C 1
ATOM 1503 O O . TYR A 1 178 ? -4.072 -5.132 15.521 1.00 86.38 178 TYR A O 1
ATOM 1511 N N . VAL A 1 179 ? -2.986 -3.228 15.059 1.00 85.75 179 VAL A N 1
ATOM 1512 C CA . VAL A 1 179 ? -3.965 -2.320 15.654 1.00 85.75 179 VAL A CA 1
ATOM 1513 C C . VAL A 1 179 ? -4.417 -1.337 14.589 1.00 85.75 179 VAL A C 1
ATOM 1515 O O . VAL A 1 179 ? -3.642 -0.488 14.148 1.00 85.75 179 VAL A O 1
ATOM 1518 N N . LEU A 1 180 ? -5.681 -1.452 14.186 1.00 87.38 180 LEU A N 1
ATOM 1519 C CA . LEU A 1 180 ? -6.341 -0.505 13.299 1.00 87.38 180 LEU A CA 1
ATOM 1520 C C . LEU A 1 180 ? -7.026 0.562 14.149 1.00 87.38 180 LEU A C 1
ATOM 1522 O O . LEU A 1 180 ? -8.023 0.307 14.823 1.00 87.38 180 LEU A O 1
ATOM 1526 N N . SER A 1 181 ? -6.482 1.769 14.110 1.00 82.88 181 SER A N 1
ATOM 1527 C CA . SER A 1 181 ? -7.082 2.934 14.752 1.00 82.88 181 SER A CA 1
ATOM 1528 C C . SER A 1 181 ? -7.963 3.704 13.780 1.00 82.88 181 SER A C 1
ATOM 1530 O O . SER A 1 181 ? -7.538 3.940 12.653 1.00 82.88 181 SER A O 1
ATOM 1532 N N . ILE A 1 182 ? -9.169 4.090 14.201 1.00 81.69 182 ILE A N 1
ATOM 1533 C CA . ILE A 1 182 ? -10.171 4.755 13.354 1.00 81.69 182 ILE A CA 1
ATOM 1534 C C . ILE A 1 182 ? -10.738 5.962 14.103 1.00 81.69 182 ILE A C 1
ATOM 1536 O O . ILE A 1 182 ? -11.210 5.822 15.230 1.00 81.69 182 ILE A O 1
ATOM 1540 N N . GLU A 1 183 ? -10.713 7.143 13.483 1.00 78.75 183 GLU A N 1
ATOM 1541 C CA . GLU A 1 183 ? -11.400 8.327 14.011 1.00 78.75 183 GLU A CA 1
ATOM 1542 C C . GLU A 1 183 ? -12.909 8.240 13.777 1.00 78.75 183 GLU A C 1
ATOM 1544 O O . GLU A 1 183 ? -13.363 8.052 12.643 1.00 78.75 183 GLU A O 1
ATOM 1549 N N . VAL A 1 184 ? -13.672 8.470 14.842 1.00 76.88 184 VAL A N 1
ATOM 1550 C CA . VAL A 1 184 ? -15.133 8.583 14.821 1.00 76.88 184 VAL A CA 1
ATOM 1551 C C . VAL A 1 184 ? -15.563 9.933 15.388 1.00 76.88 184 VAL A C 1
ATOM 1553 O O . VAL A 1 184 ? -14.854 10.516 16.209 1.00 76.88 184 VAL A O 1
ATOM 1556 N N . ASP A 1 185 ? -16.714 10.429 14.935 1.00 72.31 185 ASP A N 1
ATOM 1557 C CA . ASP A 1 185 ? -17.290 11.670 15.456 1.00 72.31 185 ASP A CA 1
ATOM 1558 C C . ASP A 1 185 ? -17.712 11.515 16.918 1.00 72.31 185 ASP A C 1
ATOM 1560 O O . ASP A 1 185 ? -18.111 10.431 17.358 1.00 72.31 185 ASP A O 1
ATOM 1564 N N . ASP A 1 186 ? -17.644 12.621 17.658 1.00 64.75 186 ASP A N 1
ATOM 1565 C CA . ASP A 1 186 ? -17.848 12.634 19.107 1.00 64.75 186 ASP A CA 1
ATOM 1566 C C . ASP A 1 186 ? -19.250 12.127 19.503 1.00 64.75 186 ASP A C 1
ATOM 1568 O O . ASP A 1 186 ? -19.365 11.349 20.447 1.00 64.75 186 ASP A O 1
ATOM 1572 N N . GLU A 1 187 ? -20.295 12.431 18.719 1.00 64.12 187 GLU A N 1
ATOM 1573 C CA . GLU A 1 187 ? -21.674 11.949 18.949 1.00 64.12 187 GLU A CA 1
ATOM 1574 C C . GLU A 1 187 ? -21.793 10.413 18.945 1.00 64.12 187 GLU A C 1
ATOM 1576 O O . GLU A 1 187 ? -22.667 9.843 19.598 1.00 64.12 187 GLU A O 1
ATOM 1581 N N . LYS A 1 188 ? -20.907 9.719 18.219 1.00 64.25 188 LYS A N 1
ATOM 1582 C CA . LYS A 1 188 ? -20.897 8.251 18.126 1.00 64.25 188 LYS A CA 1
ATOM 1583 C C . LYS A 1 188 ? -20.046 7.593 19.214 1.00 64.25 188 LYS A C 1
ATOM 1585 O O . LYS A 1 188 ? -20.231 6.404 19.467 1.00 64.25 188 LYS A O 1
ATOM 1590 N N . GLN A 1 189 ? -19.156 8.331 19.890 1.00 61.66 189 GLN A N 1
ATOM 1591 C CA . GLN A 1 189 ? -18.381 7.798 21.022 1.00 61.66 189 GLN A CA 1
ATOM 1592 C C . GLN A 1 189 ? -19.224 7.537 22.270 1.00 61.66 189 GLN A C 1
ATOM 1594 O O . GLN A 1 189 ? -18.871 6.665 23.071 1.00 61.66 189 GLN A O 1
ATOM 1599 N N . ASP A 1 190 ? -20.340 8.247 22.420 1.00 62.72 190 ASP A N 1
ATOM 1600 C CA . ASP A 1 190 ? -21.228 8.085 23.570 1.00 62.72 190 ASP A CA 1
ATOM 1601 C C . ASP A 1 190 ? -21.971 6.736 23.547 1.00 62.72 190 ASP A C 1
ATOM 1603 O O . ASP A 1 190 ? -22.295 6.189 24.604 1.00 62.72 190 ASP A O 1
ATOM 1607 N N . ASN A 1 191 ? -22.135 6.114 22.370 1.00 75.50 191 ASN A N 1
ATOM 1608 C CA . ASN A 1 191 ? -22.707 4.772 22.231 1.00 75.50 191 ASN A CA 1
ATOM 1609 C C . ASN A 1 191 ? -21.630 3.667 22.249 1.00 75.50 191 ASN A C 1
ATOM 1611 O O . ASN A 1 191 ? -21.346 2.995 21.251 1.00 75.50 191 ASN A O 1
ATOM 1615 N N . LYS A 1 192 ? -21.015 3.470 23.421 1.00 75.31 192 LYS A N 1
ATOM 1616 C CA . LYS A 1 192 ? -19.894 2.529 23.613 1.00 75.31 192 LYS A CA 1
ATOM 1617 C C . LYS A 1 192 ? -20.217 1.080 23.246 1.00 75.31 192 LYS A C 1
ATOM 1619 O O . LYS A 1 192 ? -19.322 0.362 22.802 1.00 75.31 192 LYS A O 1
ATOM 1624 N N . ASP A 1 193 ? -21.454 0.633 23.440 1.00 80.81 193 ASP A N 1
ATOM 1625 C CA . ASP A 1 193 ? -21.826 -0.760 23.178 1.00 80.81 193 ASP A CA 1
ATOM 1626 C C . ASP A 1 193 ? -21.972 -1.036 21.676 1.00 80.81 193 ASP A C 1
ATOM 1628 O O . ASP A 1 193 ? -21.477 -2.058 21.193 1.00 80.81 193 ASP A O 1
ATOM 1632 N N . GLN A 1 194 ? -22.517 -0.082 20.912 1.00 80.31 194 GLN A N 1
ATOM 1633 C CA . GLN A 1 194 ? -22.540 -0.155 19.448 1.00 80.31 194 GLN A CA 1
ATOM 1634 C C . GLN A 1 194 ? -21.116 -0.179 18.868 1.00 80.31 194 GLN A C 1
ATOM 1636 O O . GLN A 1 194 ? -20.802 -1.028 18.033 1.00 80.31 194 GLN A O 1
ATOM 1641 N N . LEU A 1 195 ? -20.215 0.684 19.355 1.00 79.81 195 LEU A N 1
ATOM 1642 C CA . LEU A 1 195 ? -18.820 0.716 18.895 1.00 79.81 195 LEU A CA 1
ATOM 1643 C C . LEU A 1 195 ? -18.037 -0.559 19.228 1.00 79.81 195 LEU A C 1
ATOM 1645 O O . LEU A 1 195 ? -17.171 -0.973 18.453 1.00 79.81 195 LEU A O 1
ATOM 1649 N N . LYS A 1 196 ? -18.324 -1.210 20.361 1.00 84.12 196 LYS A N 1
ATOM 1650 C CA . LYS A 1 196 ? -17.730 -2.516 20.686 1.00 84.12 196 LYS A CA 1
ATOM 1651 C C . LYS A 1 196 ? -18.176 -3.595 19.703 1.00 84.12 196 LYS A C 1
ATOM 1653 O O . LYS A 1 196 ? -17.337 -4.379 19.258 1.00 84.12 196 LYS A O 1
ATOM 1658 N N . GLN A 1 197 ? -19.464 -3.622 19.359 1.00 86.56 197 GLN A N 1
ATOM 1659 C CA . GLN A 1 197 ? -20.011 -4.585 18.405 1.00 86.56 197 GLN A CA 1
ATOM 1660 C C . GLN A 1 197 ? -19.394 -4.391 17.014 1.00 86.56 197 GLN A C 1
ATOM 1662 O O . GLN A 1 197 ? -18.796 -5.324 16.477 1.00 86.56 197 GLN A O 1
ATOM 1667 N N . ILE A 1 198 ? -19.424 -3.160 16.491 1.00 85.69 198 ILE A N 1
ATOM 1668 C CA . ILE A 1 198 ? -18.809 -2.811 15.201 1.00 85.69 198 ILE A CA 1
ATOM 1669 C C . ILE A 1 198 ? -17.306 -3.121 15.218 1.00 85.69 198 ILE A C 1
ATOM 1671 O O . ILE A 1 198 ? -16.774 -3.698 14.275 1.00 85.69 198 ILE A O 1
ATOM 1675 N N . GLY A 1 199 ? -16.606 -2.796 16.308 1.00 88.12 199 GLY A N 1
ATOM 1676 C CA . GLY A 1 199 ? -15.172 -3.060 16.439 1.00 88.12 199 GLY A CA 1
ATOM 1677 C C . GLY A 1 199 ? -14.829 -4.550 16.360 1.00 88.12 199 GLY A C 1
ATOM 1678 O O . GLY A 1 199 ? -13.832 -4.921 15.743 1.00 88.12 199 GLY A O 1
ATOM 1679 N N . LYS A 1 200 ? -15.663 -5.425 16.933 1.00 89.81 200 LYS A N 1
ATOM 1680 C CA . LYS A 1 200 ? -15.476 -6.881 16.852 1.00 89.81 200 LYS A CA 1
ATOM 1681 C C . LYS A 1 200 ? -15.700 -7.411 15.433 1.00 89.81 200 LYS A C 1
ATOM 1683 O O . LYS A 1 200 ? -14.938 -8.260 14.970 1.00 89.81 200 LYS A O 1
ATOM 1688 N N . GLU A 1 201 ? -16.710 -6.898 14.740 1.00 91.00 201 GLU A N 1
ATOM 1689 C CA . GLU A 1 201 ? -16.984 -7.256 13.344 1.00 91.00 201 GLU A CA 1
ATOM 1690 C C . GLU A 1 201 ? -15.850 -6.809 12.416 1.00 91.00 201 GLU A C 1
ATOM 1692 O O . GLU A 1 201 ? -15.330 -7.616 11.647 1.00 91.00 201 GLU A O 1
ATOM 1697 N N . LEU A 1 202 ? -15.399 -5.558 12.549 1.00 91.19 202 LEU A N 1
ATOM 1698 C CA . LEU A 1 202 ? -14.277 -5.011 11.783 1.00 91.19 202 LEU A CA 1
ATOM 1699 C C . LEU A 1 202 ? -12.973 -5.772 12.043 1.00 91.19 202 LEU A C 1
ATOM 1701 O O . LEU A 1 202 ? -12.246 -6.069 11.100 1.00 91.19 202 LEU A O 1
ATOM 1705 N N . SER A 1 203 ? -12.689 -6.116 13.302 1.00 94.06 203 SER A N 1
ATOM 1706 C CA . SER A 1 203 ? -11.536 -6.947 13.681 1.00 94.06 203 SER A CA 1
ATOM 1707 C C . SER A 1 203 ? -11.559 -8.304 12.970 1.00 94.06 203 SER A C 1
ATOM 1709 O O . SER A 1 203 ? -10.544 -8.725 12.418 1.00 94.06 203 SER A O 1
ATOM 1711 N N . THR A 1 204 ? -12.726 -8.955 12.935 1.00 95.06 204 THR A N 1
ATOM 1712 C CA . THR A 1 204 ? -12.902 -10.271 12.302 1.00 95.06 204 THR A CA 1
ATOM 1713 C C . THR A 1 204 ? -12.708 -10.182 10.789 1.00 95.06 204 THR A C 1
ATOM 1715 O O . THR A 1 204 ? -11.889 -10.912 10.238 1.00 95.06 204 THR A O 1
ATOM 1718 N N . LYS A 1 205 ? -13.368 -9.220 10.130 1.00 94.56 205 LYS A N 1
ATOM 1719 C CA . LYS A 1 205 ? -13.231 -8.996 8.682 1.00 94.56 205 LYS A CA 1
ATOM 1720 C C . LYS A 1 205 ? -11.807 -8.632 8.269 1.00 94.56 205 LYS A C 1
ATOM 1722 O O . LYS A 1 205 ? -11.342 -9.059 7.215 1.00 94.56 205 LYS A O 1
ATOM 1727 N N . LEU A 1 206 ? -11.114 -7.832 9.083 1.00 94.06 206 LEU A N 1
ATOM 1728 C CA . LEU A 1 206 ? -9.718 -7.479 8.840 1.00 94.06 206 LEU A CA 1
ATOM 1729 C C . LEU A 1 206 ? -8.817 -8.717 8.913 1.00 94.06 206 LEU A C 1
ATOM 1731 O O . LEU A 1 206 ? -7.981 -8.898 8.035 1.00 94.06 206 LEU A O 1
ATOM 1735 N N . ASP A 1 207 ? -9.006 -9.576 9.920 1.00 95.62 207 ASP A N 1
ATOM 1736 C CA . ASP A 1 207 ? -8.255 -10.831 10.061 1.00 95.62 207 ASP A CA 1
ATOM 1737 C C . ASP A 1 207 ? -8.494 -11.774 8.871 1.00 95.62 207 ASP A C 1
ATOM 1739 O O . ASP A 1 207 ? -7.554 -12.371 8.359 1.00 95.62 207 ASP A O 1
ATOM 1743 N N . GLU A 1 208 ? -9.741 -11.901 8.412 1.00 95.56 208 GLU A N 1
ATOM 1744 C CA . GLU A 1 208 ? -10.112 -12.739 7.263 1.00 95.56 208 GLU A CA 1
ATOM 1745 C C . GLU A 1 208 ? -9.473 -12.244 5.963 1.00 95.56 208 GLU A C 1
ATOM 1747 O O . GLU A 1 208 ? -8.753 -12.997 5.312 1.00 95.56 208 GLU A O 1
ATOM 1752 N N . LYS A 1 209 ? -9.637 -10.960 5.626 1.00 95.00 209 LYS A N 1
ATOM 1753 C CA . LYS A 1 209 ? -9.060 -10.397 4.396 1.00 95.00 209 LYS A CA 1
ATOM 1754 C C . LYS A 1 209 ? -7.532 -10.402 4.392 1.00 95.00 209 LYS A C 1
ATOM 1756 O O . LYS A 1 209 ? -6.932 -10.592 3.339 1.00 95.00 209 LYS A O 1
ATOM 1761 N N . LEU A 1 210 ? -6.890 -10.215 5.549 1.00 93.12 210 LEU A N 1
ATOM 1762 C CA . LEU A 1 210 ? -5.434 -10.350 5.650 1.00 93.12 210 LEU A CA 1
ATOM 1763 C C . LEU A 1 210 ? -4.982 -11.792 5.385 1.00 93.12 210 LEU A C 1
ATOM 1765 O O . LEU A 1 210 ? -3.978 -11.985 4.710 1.00 93.12 210 LEU A O 1
ATOM 1769 N N . LYS A 1 211 ? -5.732 -12.802 5.848 1.00 94.62 211 LYS A N 1
ATOM 1770 C CA . LYS A 1 211 ? -5.437 -14.216 5.550 1.00 94.62 211 LYS A CA 1
ATOM 1771 C C . LYS A 1 211 ? -5.647 -14.571 4.082 1.00 94.62 211 LYS A C 1
ATOM 1773 O O . LYS A 1 211 ? -4.901 -15.387 3.559 1.00 94.62 211 LYS A O 1
ATOM 1778 N N . GLU A 1 212 ? -6.666 -13.999 3.444 1.00 93.81 212 GLU A N 1
ATOM 1779 C CA . GLU A 1 212 ? -6.940 -14.200 2.015 1.00 93.81 212 GLU A CA 1
ATOM 1780 C C . GLU A 1 212 ? -5.868 -13.558 1.129 1.00 93.81 212 GLU A C 1
ATOM 1782 O O . GLU A 1 212 ? -5.514 -14.107 0.091 1.00 93.81 212 GLU A O 1
ATOM 1787 N N . SER A 1 213 ? -5.365 -12.387 1.531 1.00 87.88 213 SER A N 1
ATOM 1788 C CA . SER A 1 213 ? -4.404 -11.619 0.738 1.00 87.88 213 SER A CA 1
ATOM 1789 C C . SER A 1 213 ? -2.947 -12.015 0.977 1.00 87.88 213 SER A C 1
ATOM 1791 O O . SER A 1 213 ? -2.112 -11.708 0.130 1.00 87.88 213 SER A O 1
ATOM 1793 N N . ASN A 1 214 ? -2.616 -12.611 2.126 1.00 87.19 214 ASN A N 1
ATOM 1794 C CA . ASN A 1 214 ? -1.237 -12.874 2.532 1.00 87.19 214 ASN A CA 1
ATOM 1795 C C . ASN A 1 214 ? -1.127 -14.237 3.247 1.00 87.19 214 ASN A C 1
ATOM 1797 O O . ASN A 1 214 ? -1.564 -14.411 4.391 1.00 87.19 214 ASN A O 1
ATOM 1801 N N . GLU A 1 215 ? -0.536 -15.221 2.561 1.00 88.75 215 GLU A N 1
ATOM 1802 C CA . GLU A 1 215 ? -0.397 -16.595 3.069 1.00 88.75 215 GLU A CA 1
ATOM 1803 C C . GLU A 1 215 ? 0.565 -16.692 4.269 1.00 88.75 215 GLU A C 1
ATOM 1805 O O . GLU A 1 215 ? 0.352 -17.518 5.166 1.00 88.75 215 GLU A O 1
ATOM 1810 N N . ASP A 1 216 ? 1.567 -15.813 4.369 1.00 87.25 216 ASP A N 1
ATOM 1811 C CA . ASP A 1 216 ? 2.471 -15.771 5.526 1.00 87.25 216 ASP A CA 1
ATOM 1812 C C . ASP A 1 216 ? 1.757 -15.262 6.773 1.00 87.25 216 ASP A C 1
ATOM 1814 O O . ASP A 1 216 ? 1.899 -15.840 7.858 1.00 87.25 216 ASP A O 1
ATOM 1818 N N . TYR A 1 217 ? 0.921 -14.231 6.620 1.00 92.25 217 TYR A N 1
ATOM 1819 C CA . TYR A 1 217 ? 0.054 -13.736 7.683 1.00 92.25 217 TYR A CA 1
ATOM 1820 C C . TYR A 1 217 ? -0.854 -14.861 8.178 1.00 92.25 217 TYR A C 1
ATOM 1822 O O . TYR A 1 217 ? -0.921 -15.128 9.381 1.00 92.25 217 TYR A O 1
ATOM 1830 N N . LYS A 1 218 ? -1.502 -15.584 7.259 1.00 94.06 218 LYS A N 1
ATOM 1831 C CA . LYS A 1 218 ? -2.356 -16.734 7.577 1.00 94.06 218 LYS A CA 1
ATOM 1832 C C . LYS A 1 218 ? -1.607 -17.826 8.330 1.00 94.06 218 LYS A C 1
ATOM 1834 O O . LYS A 1 218 ? -2.040 -18.222 9.415 1.00 94.06 218 LYS A O 1
ATOM 1839 N N . THR A 1 219 ? -0.440 -18.222 7.837 1.00 91.44 219 THR A N 1
ATOM 1840 C CA . THR A 1 219 ? 0.424 -19.214 8.485 1.00 91.44 219 THR A CA 1
ATOM 1841 C C . THR A 1 219 ? 0.838 -18.771 9.892 1.00 91.44 219 THR A C 1
ATOM 1843 O O . THR A 1 219 ? 0.806 -19.554 10.847 1.00 91.44 219 THR A O 1
ATOM 1846 N N . CYS A 1 220 ? 1.208 -17.502 10.065 1.00 91.19 220 CYS A N 1
ATOM 1847 C CA . CYS A 1 220 ? 1.611 -16.953 11.356 1.00 91.19 220 CYS A CA 1
ATOM 1848 C C . CYS A 1 220 ? 0.431 -16.812 12.336 1.00 91.19 220 CYS A C 1
ATOM 1850 O O . CYS A 1 220 ? 0.608 -17.032 13.543 1.00 91.19 220 CYS A O 1
ATOM 1852 N N . A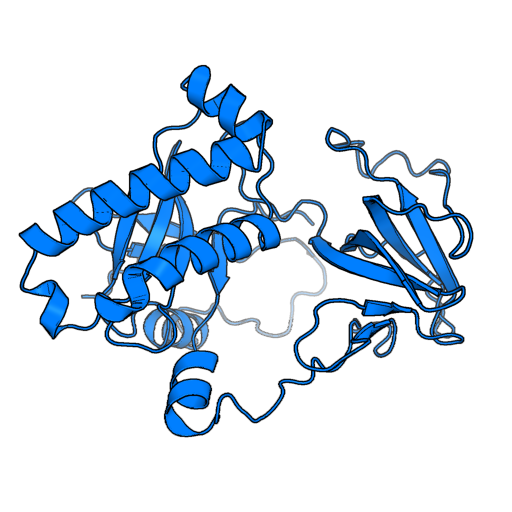RG A 1 221 ? -0.781 -16.523 11.843 1.00 94.06 221 ARG A N 1
ATOM 1853 C CA . ARG A 1 221 ? -2.027 -16.529 12.628 1.00 94.06 221 ARG A CA 1
ATOM 1854 C C . ARG A 1 221 ? -2.407 -17.932 13.097 1.00 94.06 221 ARG A C 1
ATOM 1856 O O . ARG A 1 221 ? -2.727 -18.097 14.274 1.00 94.06 221 ARG A O 1
ATOM 1863 N N . GLU A 1 222 ? -2.316 -18.942 12.233 1.00 93.25 222 GLU A N 1
ATOM 1864 C CA . GLU A 1 222 ? -2.593 -20.350 12.569 1.00 93.25 222 GLU A CA 1
ATOM 1865 C C . GLU A 1 222 ? -1.601 -20.902 13.600 1.00 93.25 222 GLU A C 1
ATOM 1867 O O . GLU A 1 222 ? -1.994 -21.546 14.576 1.00 93.25 222 GLU A O 1
ATOM 1872 N N . LYS A 1 223 ? -0.315 -20.554 13.456 1.00 93.00 223 LYS A N 1
ATOM 1873 C CA . LYS A 1 223 ? 0.749 -20.876 14.424 1.00 93.00 223 LYS A CA 1
ATOM 1874 C C . LYS A 1 223 ? 0.667 -20.061 15.723 1.00 93.00 223 LYS A C 1
ATOM 1876 O O . LYS A 1 223 ? 1.520 -20.232 16.592 1.00 93.00 223 LYS A O 1
ATOM 1881 N N . LYS A 1 224 ? -0.330 -19.178 15.873 1.00 91.88 224 LYS A N 1
ATOM 1882 C CA . LYS A 1 224 ? -0.528 -18.283 17.030 1.00 91.88 224 LYS A CA 1
ATOM 1883 C C . LYS A 1 224 ? 0.674 -17.375 17.330 1.00 91.88 224 LYS A C 1
ATOM 1885 O O . LYS A 1 224 ? 0.840 -16.935 18.467 1.00 91.88 224 LYS A O 1
ATOM 1890 N N . LYS A 1 225 ? 1.501 -17.077 16.322 1.00 90.25 225 LYS A N 1
ATOM 1891 C CA . LYS A 1 225 ? 2.594 -16.097 16.437 1.00 90.25 225 LYS A CA 1
ATOM 1892 C C . LYS A 1 225 ? 2.058 -14.664 16.438 1.00 90.25 225 LYS A C 1
ATOM 1894 O O . LYS A 1 225 ? 2.594 -13.803 17.127 1.00 90.25 225 LYS A O 1
ATOM 1899 N N . ILE A 1 226 ? 0.962 -14.445 15.713 1.00 90.38 226 ILE A N 1
ATOM 1900 C CA . ILE A 1 226 ? 0.245 -13.172 15.628 1.00 90.38 226 ILE A CA 1
ATOM 1901 C C . ILE A 1 226 ? -1.119 -13.342 16.300 1.00 90.38 226 ILE A C 1
ATOM 1903 O O . ILE A 1 226 ? -1.800 -14.350 16.098 1.00 90.38 226 ILE A O 1
ATOM 1907 N N . SER A 1 227 ? -1.528 -12.357 17.090 1.00 93.25 227 SER A N 1
ATOM 1908 C CA . SER A 1 227 ? -2.848 -12.233 17.713 1.00 93.25 227 SER A CA 1
ATOM 1909 C C . SER A 1 227 ? -3.871 -11.625 16.746 1.00 93.25 227 SER A C 1
ATOM 1911 O O . SER A 1 227 ? -3.505 -10.996 15.757 1.00 93.25 227 SER A O 1
ATOM 1913 N N . SER A 1 228 ? -5.167 -11.787 17.029 1.00 92.81 228 SER A N 1
ATOM 1914 C CA . SER A 1 228 ? -6.217 -11.172 16.205 1.00 92.81 228 SER A CA 1
ATOM 1915 C C . SER A 1 228 ? -6.072 -9.643 16.169 1.00 92.81 228 SER A C 1
ATOM 1917 O O . SER A 1 228 ? -5.852 -9.056 17.233 1.00 92.81 228 SER A O 1
ATOM 1919 N N . PRO A 1 229 ? -6.249 -8.993 15.001 1.00 93.44 229 PRO A N 1
ATOM 1920 C CA . PRO A 1 229 ? -6.203 -7.542 14.883 1.00 93.44 229 PRO A CA 1
ATOM 1921 C C . PRO A 1 229 ? -7.150 -6.854 15.861 1.00 93.44 229 PRO A C 1
ATOM 1923 O O . PRO A 1 229 ? -8.266 -7.317 16.091 1.00 93.44 229 PRO A O 1
ATOM 1926 N N . THR A 1 230 ? -6.740 -5.719 16.411 1.00 89.62 230 THR A N 1
ATOM 1927 C CA . THR A 1 230 ? -7.560 -4.952 17.355 1.00 89.62 230 THR A CA 1
ATOM 1928 C C . THR A 1 230 ? -8.007 -3.633 16.743 1.00 89.62 230 THR A C 1
ATOM 1930 O O . THR A 1 230 ? -7.217 -2.956 16.088 1.00 89.62 230 THR A O 1
ATOM 1933 N N . ILE A 1 231 ? -9.258 -3.242 16.995 1.00 88.12 231 ILE A N 1
ATOM 1934 C CA . ILE A 1 231 ? -9.781 -1.930 16.603 1.00 88.12 231 ILE A CA 1
ATOM 1935 C C . ILE A 1 231 ? -9.626 -0.946 17.758 1.00 88.12 231 ILE A C 1
ATOM 1937 O O . ILE A 1 231 ? -9.959 -1.261 18.901 1.00 88.12 231 ILE A O 1
ATOM 1941 N N . LEU A 1 232 ? -9.124 0.246 17.448 1.00 85.81 232 LEU A N 1
ATOM 1942 C CA . LEU A 1 232 ? -8.947 1.334 18.397 1.00 85.81 232 LEU A CA 1
ATOM 1943 C C . LEU A 1 232 ? -9.713 2.572 17.936 1.00 85.81 232 LEU A C 1
ATOM 1945 O O . LEU A 1 232 ? -9.340 3.233 16.970 1.00 85.81 232 LEU A O 1
ATOM 1949 N N . TRP A 1 233 ? -10.783 2.896 18.650 1.00 83.19 233 TRP A N 1
ATOM 1950 C CA . TRP A 1 233 ? -11.589 4.072 18.349 1.00 83.19 233 TRP A CA 1
ATOM 1951 C C . TRP A 1 233 ? -10.901 5.336 18.851 1.00 83.19 233 TRP A C 1
ATOM 1953 O O . TRP A 1 233 ? -10.513 5.431 20.014 1.00 83.19 233 TRP A O 1
ATOM 1963 N N . LEU A 1 234 ? -10.751 6.311 17.963 1.00 78.50 234 LEU A N 1
ATOM 1964 C CA . LEU A 1 234 ? -10.149 7.601 18.255 1.00 78.50 234 LEU A CA 1
ATOM 1965 C C . LEU A 1 234 ? -11.196 8.700 18.251 1.00 78.50 234 LEU A C 1
ATOM 1967 O O . LEU A 1 234 ? -12.157 8.657 17.483 1.00 78.50 234 LEU A O 1
ATOM 1971 N N . LYS A 1 235 ? -10.972 9.700 19.108 1.00 76.12 235 LYS A N 1
ATOM 1972 C CA . LYS A 1 235 ? -11.738 10.947 19.081 1.00 76.12 235 LYS A CA 1
ATOM 1973 C C . LYS A 1 235 ? -11.528 11.652 17.755 1.00 76.12 235 LYS A C 1
ATOM 1975 O O . LYS A 1 235 ? -10.438 11.566 17.169 1.00 76.12 235 LYS A O 1
ATOM 1980 N N . TYR A 1 236 ? -12.545 12.389 17.336 1.00 75.88 236 TYR A N 1
ATOM 1981 C CA . TYR A 1 236 ? -12.465 13.220 16.153 1.00 75.88 236 TYR A CA 1
ATOM 1982 C C . TYR A 1 236 ? -11.223 14.130 16.209 1.00 75.88 236 TYR A C 1
ATOM 1984 O O . TYR A 1 236 ? -10.860 14.655 17.262 1.00 75.88 236 TYR A O 1
ATOM 1992 N N . ASN A 1 237 ? -10.534 14.278 15.073 1.00 72.12 237 ASN A N 1
ATOM 1993 C CA . ASN A 1 237 ? -9.295 15.047 14.901 1.00 72.12 237 ASN A CA 1
ATOM 1994 C C . ASN A 1 237 ? -8.019 14.550 15.625 1.00 72.12 237 ASN A C 1
ATOM 1996 O O . ASN A 1 237 ? -6.987 15.225 15.551 1.00 72.12 237 ASN A O 1
ATOM 2000 N N . THR A 1 238 ? -8.013 13.379 16.269 1.00 72.88 238 THR A N 1
ATOM 2001 C CA . THR A 1 238 ? -6.805 12.849 16.943 1.00 72.88 238 THR A CA 1
ATOM 2002 C C . THR A 1 238 ? -5.621 12.616 15.986 1.00 72.88 238 THR A C 1
ATOM 2004 O O . THR A 1 238 ? -4.494 13.031 16.260 1.00 72.88 238 THR A O 1
ATOM 2007 N N . LEU A 1 239 ? -5.854 11.955 14.854 1.00 68.81 239 LEU A N 1
ATOM 2008 C CA . LEU A 1 239 ? -4.891 11.761 13.767 1.00 68.81 239 LEU A CA 1
ATOM 2009 C C . LEU A 1 239 ? -4.712 13.043 12.944 1.00 68.81 239 LEU A C 1
ATOM 2011 O O . LEU A 1 239 ? -3.622 13.302 12.435 1.00 68.81 239 LEU A O 1
ATOM 2015 N N . THR A 1 240 ? -5.768 13.852 12.809 1.00 64.69 240 THR A N 1
ATOM 2016 C CA . THR A 1 240 ? -5.759 15.025 11.922 1.00 64.69 240 THR A CA 1
ATOM 2017 C C . THR A 1 240 ? -5.008 16.228 12.483 1.00 64.69 240 THR A C 1
ATOM 2019 O O . THR A 1 240 ? -4.037 16.677 11.868 1.00 64.69 240 THR A O 1
ATOM 2022 N N . THR A 1 241 ? -5.426 16.758 13.630 1.00 64.88 241 THR A N 1
ATOM 2023 C CA . THR A 1 241 ? -4.737 17.879 14.284 1.00 64.88 241 THR A CA 1
ATOM 2024 C C . THR A 1 241 ? -3.772 17.376 15.342 1.00 64.88 241 THR A C 1
ATOM 2026 O O . THR A 1 241 ? -2.649 17.856 15.386 1.00 64.88 241 THR A O 1
ATOM 2029 N N . GLY A 1 242 ? -4.121 16.335 16.106 1.00 65.19 242 GLY A N 1
ATOM 2030 C CA . GLY A 1 242 ? -3.270 15.840 17.195 1.00 65.19 242 GLY A CA 1
ATOM 2031 C C . GLY A 1 242 ? -1.856 15.436 16.749 1.00 65.19 242 GLY A C 1
ATOM 2032 O O . GLY A 1 242 ? -0.873 15.926 17.306 1.00 65.19 242 GLY A O 1
ATOM 2033 N N . ILE A 1 243 ? -1.727 14.605 15.703 1.00 64.31 243 ILE A N 1
ATOM 2034 C CA . ILE A 1 243 ? -0.410 14.228 15.144 1.00 64.31 243 ILE A CA 1
ATOM 2035 C C . ILE A 1 243 ? 0.309 15.436 14.551 1.00 64.31 243 ILE A C 1
ATOM 2037 O O . ILE A 1 243 ? 1.513 15.602 14.749 1.00 64.31 243 ILE A O 1
ATOM 2041 N N . ARG A 1 244 ? -0.410 16.255 13.779 1.00 63.12 244 ARG A N 1
ATOM 2042 C CA . ARG A 1 244 ? 0.163 17.419 13.100 1.00 63.12 244 ARG A CA 1
ATOM 2043 C C . ARG A 1 244 ? 0.728 18.405 14.114 1.00 63.12 244 ARG A C 1
ATOM 2045 O O . ARG A 1 244 ? 1.890 18.773 14.001 1.00 63.12 244 ARG A O 1
ATOM 2052 N N . ASP A 1 245 ? -0.067 18.799 15.095 1.00 66.88 245 ASP A N 1
ATOM 2053 C CA . ASP A 1 245 ? 0.317 19.770 16.113 1.00 66.88 245 ASP A CA 1
ATOM 2054 C C . ASP A 1 245 ? 1.474 19.223 16.949 1.00 66.88 245 ASP A C 1
ATOM 2056 O O . ASP A 1 245 ? 2.422 19.947 17.226 1.00 66.88 245 ASP A O 1
ATOM 2060 N N . PHE A 1 246 ? 1.491 17.917 17.239 1.00 65.06 246 PHE A N 1
ATOM 2061 C CA . PHE A 1 246 ? 2.648 17.272 17.861 1.00 65.06 246 PHE A CA 1
ATOM 2062 C C . PHE A 1 246 ? 3.918 17.319 16.987 1.00 65.06 246 PHE A C 1
ATOM 2064 O O . PHE A 1 246 ? 5.014 17.501 17.514 1.00 65.06 246 PHE A O 1
ATOM 2071 N N . ARG A 1 247 ? 3.796 17.165 15.658 1.00 59.97 247 ARG A N 1
ATOM 2072 C CA . ARG A 1 247 ? 4.921 17.287 14.706 1.00 59.97 247 ARG A CA 1
ATOM 2073 C C . ARG A 1 247 ? 5.405 18.719 14.515 1.00 59.97 247 ARG A C 1
ATOM 2075 O O . ARG A 1 247 ? 6.557 18.894 14.139 1.00 59.97 247 ARG A O 1
ATOM 2082 N N . LEU A 1 248 ? 4.526 19.699 14.687 1.00 64.19 248 LEU A N 1
ATOM 2083 C CA . LEU A 1 248 ? 4.823 21.112 14.461 1.00 64.19 248 LEU A CA 1
ATOM 2084 C C . LEU A 1 248 ? 5.231 21.847 15.738 1.00 64.19 248 LEU A C 1
ATOM 2086 O O . LEU A 1 248 ? 5.804 22.924 15.629 1.00 64.19 248 LEU A O 1
ATOM 2090 N N . ASP A 1 249 ? 4.92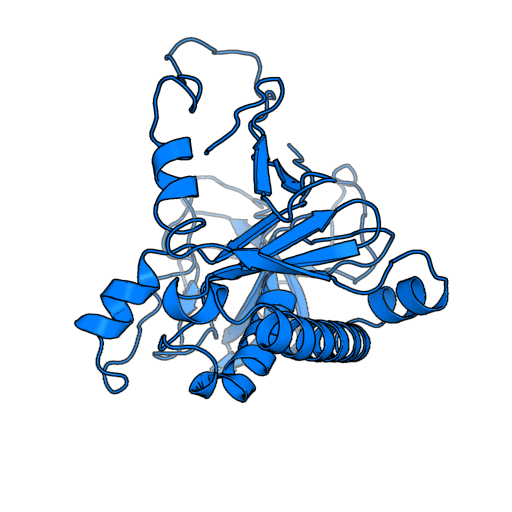8 21.305 16.921 1.00 66.25 249 ASP A N 1
ATOM 2091 C CA . ASP A 1 249 ? 5.294 21.895 18.208 1.00 66.25 249 ASP A CA 1
ATOM 2092 C C . ASP A 1 249 ? 6.820 21.862 18.377 1.00 66.25 249 ASP A C 1
ATOM 2094 O O . ASP A 1 249 ? 7.353 20.802 18.697 1.00 66.25 249 ASP A O 1
ATOM 2098 N N . PRO A 1 250 ? 7.542 22.988 18.239 1.00 59.59 250 PRO A N 1
ATOM 2099 C CA . PRO A 1 250 ? 9.007 23.013 18.258 1.00 59.59 250 PRO A CA 1
ATOM 2100 C C . PRO A 1 250 ? 9.609 22.528 19.586 1.00 59.59 250 PRO A C 1
ATOM 2102 O O . PRO A 1 250 ? 10.774 22.131 19.624 1.00 59.59 250 PRO A O 1
ATOM 2105 N N . ASN A 1 251 ? 8.823 22.508 20.668 1.00 57.94 251 ASN A N 1
ATOM 2106 C CA . ASN A 1 251 ? 9.247 21.996 21.970 1.00 57.94 251 ASN A CA 1
ATOM 2107 C C . ASN A 1 251 ? 9.100 20.464 22.084 1.00 57.94 251 ASN A C 1
ATOM 2109 O O . ASN A 1 251 ? 9.646 19.864 23.009 1.00 57.94 251 ASN A O 1
ATOM 2113 N N . LYS A 1 252 ? 8.380 19.814 21.157 1.00 51.22 252 LYS A N 1
ATOM 2114 C CA . LYS A 1 252 ? 8.156 18.351 21.100 1.00 51.22 252 LYS A CA 1
ATOM 2115 C C . LYS A 1 252 ? 8.721 17.724 19.822 1.00 51.22 252 LYS A C 1
ATOM 2117 O O . LYS A 1 252 ? 9.283 16.625 19.842 1.00 51.22 252 LYS A O 1
ATOM 2122 N N . SER A 1 253 ? 8.678 18.449 18.713 1.00 43.94 253 SER A N 1
ATOM 2123 C CA . SER A 1 253 ? 9.426 18.205 17.492 1.00 43.94 253 SER A CA 1
ATOM 2124 C C . SER A 1 253 ? 10.846 18.739 17.678 1.00 43.94 253 SER A C 1
ATOM 2126 O O . SER A 1 253 ? 11.159 19.857 17.291 1.00 43.94 253 SER A O 1
ATOM 2128 N N . GLY A 1 254 ? 11.698 17.950 18.342 1.00 39.66 254 GLY A N 1
ATOM 2129 C CA . GLY A 1 254 ? 13.123 18.270 18.522 1.00 39.66 254 GLY A CA 1
ATOM 2130 C C . GLY A 1 254 ? 13.733 19.020 17.329 1.00 39.66 254 GLY A C 1
ATOM 2131 O O . GLY A 1 254 ? 13.688 18.532 16.200 1.00 39.66 254 GLY A O 1
ATOM 2132 N N . SER A 1 255 ? 14.236 20.216 17.627 1.00 30.12 255 SER A N 1
ATOM 2133 C CA . SER A 1 255 ? 14.858 21.154 16.700 1.00 30.12 255 SER A CA 1
ATOM 2134 C C . SER A 1 255 ? 15.989 20.492 15.908 1.00 30.12 255 SER A C 1
ATOM 2136 O O . SER A 1 255 ? 16.960 20.010 16.491 1.00 30.12 255 SER A O 1
ATOM 2138 N N . ILE A 1 256 ? 15.887 20.498 14.576 1.00 34.00 256 ILE A N 1
ATOM 2139 C CA . ILE A 1 256 ? 17.036 20.291 13.689 1.00 34.00 256 ILE A CA 1
ATOM 2140 C C . ILE A 1 256 ? 17.743 21.646 13.608 1.00 34.00 256 ILE A C 1
ATOM 2142 O O . ILE A 1 256 ? 17.560 22.408 12.662 1.00 34.00 256 ILE A O 1
ATOM 2146 N N . ASN A 1 257 ? 18.510 21.987 14.644 1.00 25.34 257 ASN A N 1
ATOM 2147 C CA . ASN A 1 257 ? 19.419 23.119 14.556 1.00 25.34 257 ASN A CA 1
ATOM 2148 C C . ASN A 1 257 ? 20.649 22.710 13.739 1.00 25.34 257 ASN A C 1
ATOM 2150 O O . ASN A 1 257 ? 21.354 21.746 14.037 1.00 25.34 257 ASN A O 1
ATOM 2154 N N . SER A 1 258 ? 20.887 23.491 12.693 1.00 31.06 258 SER A N 1
ATOM 2155 C CA . SER A 1 258 ? 22.037 23.492 11.799 1.00 31.06 258 SER A CA 1
ATOM 2156 C C . SER A 1 258 ? 23.377 23.510 12.554 1.00 31.06 258 SER A C 1
ATOM 2158 O O . SER A 1 258 ? 23.843 24.581 12.939 1.00 31.06 258 SER A O 1
ATOM 2160 N N . LYS A 1 259 ? 23.979 22.333 12.778 1.00 25.19 259 LYS A N 1
ATOM 2161 C CA . LYS A 1 259 ? 25.427 22.053 12.951 1.00 25.19 259 LYS A CA 1
ATOM 2162 C C . LYS A 1 259 ? 25.606 20.608 13.445 1.00 25.19 259 LYS A C 1
ATOM 2164 O O . LYS A 1 259 ? 25.980 20.364 14.583 1.00 25.19 259 LYS A O 1
ATOM 2169 N N . ALA A 1 260 ? 25.333 19.636 12.583 1.00 27.56 260 ALA A N 1
ATOM 2170 C CA . ALA A 1 260 ? 25.739 18.247 12.803 1.00 27.56 260 ALA A CA 1
ATOM 2171 C C . ALA A 1 260 ? 26.230 17.644 11.481 1.00 27.56 260 ALA A C 1
ATOM 2173 O O . ALA A 1 260 ? 25.713 16.656 10.975 1.00 27.56 260 ALA A O 1
ATOM 2174 N N . GLN A 1 261 ? 27.245 18.284 10.894 1.00 27.64 261 GLN A N 1
ATOM 2175 C CA . GLN A 1 261 ? 28.182 17.581 10.024 1.00 27.64 261 GLN A CA 1
ATOM 2176 C C . GLN A 1 261 ? 28.961 16.598 10.908 1.00 27.64 261 GLN A C 1
ATOM 2178 O O . GLN A 1 261 ? 29.890 17.029 11.587 1.00 27.64 261 GLN A O 1
ATOM 2183 N N . LYS A 1 262 ? 28.547 15.322 10.932 1.00 24.41 262 LYS A N 1
ATOM 2184 C CA . LYS A 1 262 ? 29.415 14.131 10.760 1.00 24.41 262 LYS A CA 1
ATOM 2185 C C . LYS A 1 262 ? 28.830 12.796 11.235 1.00 24.41 262 LYS A C 1
ATOM 2187 O O . LYS A 1 262 ? 29.360 11.786 10.800 1.00 24.41 262 LYS A O 1
ATOM 2192 N N . ASP A 1 263 ? 27.708 12.756 11.952 1.00 22.23 263 ASP A N 1
ATOM 2193 C CA . ASP A 1 263 ? 27.116 11.481 12.394 1.00 22.23 263 ASP A CA 1
ATOM 2194 C C . ASP A 1 263 ? 25.729 11.251 11.767 1.00 22.23 263 ASP A C 1
ATOM 2196 O O . ASP A 1 263 ? 24.676 11.484 12.365 1.00 22.23 263 ASP A O 1
ATOM 2200 N N . ASN A 1 264 ? 25.731 10.798 10.510 1.00 24.88 264 ASN A N 1
ATOM 2201 C CA . ASN A 1 264 ? 24.545 10.361 9.768 1.00 24.88 264 ASN A CA 1
ATOM 2202 C C . ASN A 1 264 ? 24.008 9.037 10.344 1.00 24.88 264 ASN A C 1
ATOM 2204 O O . ASN A 1 264 ? 24.274 7.996 9.752 1.00 24.88 264 ASN A O 1
ATOM 2208 N N . GLN A 1 265 ? 23.283 9.035 11.477 1.00 24.12 265 GLN A N 1
ATOM 2209 C CA . GLN A 1 265 ? 22.473 7.857 11.867 1.00 24.12 265 GLN A CA 1
ATOM 2210 C C . GLN A 1 265 ? 21.415 8.006 12.991 1.00 24.12 265 GLN A C 1
ATOM 2212 O O . GLN A 1 265 ? 20.766 7.015 13.329 1.00 24.12 265 GLN A O 1
ATOM 2217 N N . LEU A 1 266 ? 21.134 9.191 13.551 1.00 24.06 266 LEU A N 1
ATOM 2218 C CA . LEU A 1 266 ? 20.182 9.326 14.678 1.00 24.06 266 LEU A CA 1
ATOM 2219 C C . LEU A 1 266 ? 18.762 9.779 14.269 1.00 24.06 266 LEU A C 1
ATOM 2221 O O . LEU A 1 266 ? 18.400 10.950 14.304 1.00 24.06 266 LEU A O 1
ATOM 2225 N N . LYS A 1 267 ? 17.989 8.763 13.866 1.00 35.53 267 LYS A N 1
ATOM 2226 C CA . LYS A 1 267 ? 16.568 8.442 14.132 1.00 35.53 267 LYS A CA 1
ATOM 2227 C C . LYS A 1 267 ? 15.634 9.510 14.746 1.00 35.53 267 LYS A C 1
ATOM 2229 O O . LYS A 1 267 ? 15.864 10.022 15.836 1.00 35.53 267 LYS A O 1
ATOM 2234 N N . SER A 1 268 ? 14.441 9.664 14.150 1.00 27.91 268 SER A N 1
ATOM 2235 C CA . SER A 1 268 ? 13.226 10.044 14.896 1.00 27.91 268 SER A CA 1
ATOM 2236 C C . SER A 1 268 ? 11.991 9.282 14.392 1.00 27.91 268 SER A C 1
ATOM 2238 O O . SER A 1 268 ? 11.337 9.658 13.426 1.00 27.91 268 SER A O 1
ATOM 2240 N N . GLN A 1 269 ? 11.688 8.165 15.051 1.00 34.28 269 GLN A N 1
ATOM 2241 C CA . GLN A 1 269 ? 10.465 7.389 14.844 1.00 34.28 269 GLN A CA 1
ATOM 2242 C C . GLN A 1 269 ? 9.371 7.905 15.780 1.00 34.28 269 GLN A C 1
ATOM 2244 O O . GLN A 1 269 ? 9.619 8.156 16.961 1.00 34.28 269 GLN A O 1
ATOM 2249 N N . MET A 1 270 ? 8.153 8.052 15.262 1.00 40.72 270 MET A N 1
ATOM 2250 C CA . MET A 1 270 ? 6.964 8.293 16.074 1.00 40.72 270 MET A CA 1
ATOM 2251 C C . MET A 1 270 ? 6.296 6.940 16.316 1.00 40.72 270 MET A C 1
ATOM 2253 O O . MET A 1 270 ? 5.819 6.322 15.368 1.00 40.72 270 MET A O 1
ATOM 2257 N N . ILE A 1 271 ? 6.291 6.458 17.560 1.00 46.41 271 ILE A N 1
ATOM 2258 C CA . ILE A 1 271 ? 5.658 5.180 17.907 1.00 46.41 271 ILE A CA 1
ATOM 2259 C C . ILE A 1 271 ? 4.305 5.484 18.548 1.00 46.41 271 ILE A C 1
ATOM 2261 O O . ILE A 1 271 ? 4.246 6.120 19.606 1.00 46.41 271 ILE A O 1
ATOM 2265 N N . LEU A 1 272 ? 3.222 5.027 17.917 1.00 48.69 272 LEU A N 1
ATOM 2266 C CA . LEU A 1 272 ? 1.914 4.959 18.562 1.00 48.69 272 LEU A CA 1
ATOM 2267 C C . LEU A 1 272 ? 1.944 3.807 19.563 1.00 48.69 272 LEU A C 1
ATOM 2269 O O . LEU A 1 272 ? 2.149 2.658 19.185 1.00 48.69 272 LEU A O 1
ATOM 2273 N N . LYS A 1 273 ? 1.764 4.106 20.850 1.00 50.50 273 LYS A N 1
ATOM 2274 C CA . LYS A 1 273 ? 1.605 3.075 21.885 1.00 50.50 273 LYS A CA 1
ATOM 2275 C C . LYS A 1 273 ? 0.225 3.179 22.511 1.00 50.50 273 LYS A C 1
ATOM 2277 O O . LYS A 1 273 ? -0.177 4.259 22.946 1.00 50.50 273 LYS A O 1
ATOM 2282 N N . ARG A 1 274 ? -0.481 2.051 22.608 1.00 41.28 274 ARG A N 1
ATOM 2283 C CA . ARG A 1 274 ? -1.741 1.953 23.353 1.00 41.28 274 ARG A CA 1
ATOM 2284 C C . ARG A 1 274 ? -1.446 1.973 24.855 1.00 41.28 274 ARG A C 1
ATOM 2286 O O . ARG A 1 274 ? -0.594 1.229 25.344 1.00 41.28 274 ARG A O 1
ATOM 2293 N N . LYS A 1 275 ? -2.135 2.826 25.615 1.00 46.81 275 LYS A N 1
ATOM 2294 C CA . LYS A 1 275 ? -2.105 2.782 27.088 1.00 46.81 275 LYS A CA 1
ATOM 2295 C C . LYS A 1 275 ? -2.919 1.577 27.576 1.00 46.81 275 LYS A C 1
ATOM 2297 O O . LYS A 1 275 ? -4.034 1.376 27.104 1.00 46.81 275 LYS A O 1
ATOM 2302 N N . LYS A 1 276 ? -2.388 0.819 28.548 1.00 41.50 276 LYS A N 1
ATOM 2303 C CA . LYS A 1 276 ? -3.048 -0.372 29.125 1.00 41.50 276 LYS A CA 1
ATOM 2304 C C . LYS A 1 276 ? -4.434 -0.087 29.720 1.00 41.50 276 LYS A C 1
ATOM 2306 O O . LYS A 1 276 ? -5.259 -0.990 29.724 1.00 41.50 276 LYS A O 1
ATOM 2311 N N . ASP A 1 277 ? -4.687 1.147 30.156 1.00 37.84 277 ASP A N 1
ATOM 2312 C CA . ASP A 1 277 ? -5.797 1.414 31.074 1.00 37.84 277 ASP A CA 1
ATOM 2313 C C . ASP A 1 277 ? -6.974 2.196 30.468 1.00 37.84 277 ASP A C 1
ATOM 2315 O O . ASP A 1 277 ? -7.949 2.389 31.177 1.00 37.84 277 ASP A O 1
ATOM 2319 N N . ASN A 1 278 ? -6.919 2.685 29.213 1.00 37.81 278 ASN A N 1
ATOM 2320 C CA . ASN A 1 278 ? -7.941 3.649 28.748 1.00 37.81 278 ASN A CA 1
ATOM 2321 C C . ASN A 1 278 ? -8.176 3.781 27.227 1.00 37.81 278 ASN A C 1
ATOM 2323 O O . ASN A 1 278 ? -8.672 4.820 26.805 1.00 37.81 278 ASN A O 1
ATOM 2327 N N . ASP A 1 279 ? -7.791 2.815 26.384 1.00 45.03 279 ASP A N 1
ATOM 2328 C CA . ASP A 1 279 ? -7.983 2.919 24.915 1.00 45.03 279 ASP A CA 1
ATOM 2329 C C . ASP A 1 279 ? -7.489 4.251 24.309 1.00 45.03 279 ASP A C 1
ATOM 2331 O O . ASP A 1 279 ? -8.022 4.777 23.340 1.00 45.03 279 ASP A O 1
ATOM 2335 N N . THR A 1 280 ? -6.428 4.813 24.891 1.00 42.91 280 THR A N 1
ATOM 2336 C CA . THR A 1 280 ? -5.805 6.059 24.433 1.00 42.91 280 THR A CA 1
ATOM 2337 C C . THR A 1 280 ? -4.475 5.752 23.759 1.00 42.91 280 THR A C 1
ATOM 2339 O O . THR A 1 280 ? -3.691 4.926 24.244 1.00 42.91 280 THR A O 1
ATOM 2342 N N . ILE A 1 281 ? -4.207 6.426 22.639 1.00 48.91 281 ILE A N 1
ATOM 2343 C CA . ILE A 1 281 ? -2.902 6.385 21.976 1.00 48.91 281 ILE A CA 1
ATOM 2344 C C . ILE A 1 281 ? -1.990 7.436 22.604 1.00 48.91 281 ILE A C 1
ATOM 2346 O O . ILE A 1 281 ? -2.370 8.594 22.765 1.00 4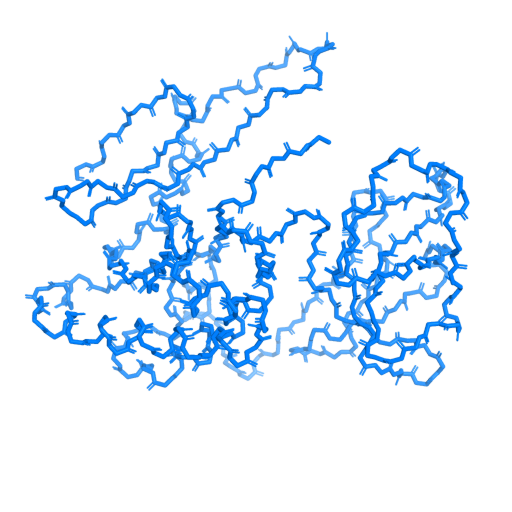8.91 281 ILE A O 1
ATOM 2350 N N . LYS A 1 282 ? -0.760 7.040 22.933 1.00 52.25 282 LYS A N 1
ATOM 2351 C CA . LYS A 1 282 ? 0.342 7.965 23.192 1.00 52.25 282 LYS A CA 1
ATOM 2352 C C . LYS A 1 282 ? 1.232 8.062 21.962 1.00 52.25 282 LYS A C 1
ATOM 2354 O O . LYS A 1 282 ? 1.717 7.042 21.475 1.00 52.25 282 LYS A O 1
ATOM 2359 N N . PHE A 1 283 ? 1.496 9.290 21.531 1.00 50.88 283 PHE A N 1
ATOM 2360 C CA . PHE A 1 283 ? 2.582 9.595 20.606 1.00 50.88 283 PHE A CA 1
ATOM 2361 C C . PHE A 1 283 ? 3.884 9.603 21.401 1.00 50.88 283 PHE A C 1
ATOM 2363 O O . PHE A 1 283 ? 4.078 10.450 22.274 1.00 50.88 283 PHE A O 1
ATOM 2370 N N . VAL A 1 284 ? 4.756 8.631 21.149 1.00 47.12 284 VAL A N 1
ATOM 2371 C CA . VAL A 1 284 ? 6.075 8.575 21.782 1.00 47.12 284 VAL A CA 1
ATOM 2372 C C . VAL A 1 284 ? 7.118 8.945 20.737 1.00 47.12 284 VAL A C 1
ATOM 2374 O O . VAL A 1 284 ? 7.265 8.252 19.730 1.00 47.12 284 VAL A O 1
ATOM 2377 N N . LYS A 1 285 ? 7.842 10.038 20.989 1.00 38.69 285 LYS A N 1
ATOM 2378 C CA . LYS A 1 285 ? 9.179 10.260 20.429 1.00 38.69 285 LYS A CA 1
ATOM 2379 C C . LYS A 1 285 ? 10.145 9.607 21.416 1.00 38.69 285 LYS A C 1
ATOM 2381 O O . LYS A 1 285 ? 9.931 9.757 22.621 1.00 38.69 285 LYS A O 1
ATOM 2386 N N . GLU A 1 286 ? 11.123 8.828 20.953 1.00 35.41 286 GLU A N 1
ATOM 2387 C CA . GLU A 1 286 ? 12.067 8.154 21.860 1.00 35.41 286 GLU A CA 1
ATOM 2388 C C . GLU A 1 286 ? 12.555 9.125 22.958 1.00 35.41 286 GLU A C 1
ATOM 2390 O O . GLU A 1 286 ? 12.972 10.247 22.673 1.00 35.41 286 GLU A O 1
ATOM 2395 N N . ASN A 1 287 ? 12.405 8.695 24.217 1.00 28.77 287 ASN A N 1
ATOM 2396 C CA . ASN A 1 287 ? 12.712 9.406 25.469 1.00 28.77 287 ASN A CA 1
ATOM 2397 C C . ASN A 1 287 ? 11.807 10.565 25.932 1.00 28.77 287 ASN A C 1
ATOM 2399 O O . ASN A 1 287 ? 12.132 11.195 26.937 1.00 28.77 287 ASN A O 1
ATOM 2403 N N . ILE A 1 288 ? 10.638 10.809 25.326 1.00 28.02 288 ILE A N 1
ATOM 2404 C CA . ILE A 1 288 ? 9.664 11.774 25.873 1.00 28.02 288 ILE A CA 1
ATOM 2405 C C . ILE A 1 288 ? 8.261 11.150 25.933 1.00 28.02 288 ILE A C 1
ATOM 2407 O O . ILE A 1 288 ? 7.616 10.893 24.917 1.00 28.02 288 ILE A O 1
ATOM 2411 N N . VAL A 1 289 ? 7.775 10.904 27.155 1.00 25.88 289 VAL A N 1
ATOM 2412 C CA . VAL A 1 289 ? 6.408 10.435 27.426 1.00 25.88 289 VAL A CA 1
ATOM 2413 C C . VAL A 1 289 ? 5.520 11.655 27.636 1.00 25.88 289 VAL A C 1
ATOM 2415 O O . VAL A 1 289 ? 5.639 12.318 28.661 1.00 25.88 289 VAL A O 1
ATOM 2418 N N . LEU A 1 290 ? 4.591 11.930 26.717 1.00 30.12 290 LEU A N 1
ATOM 2419 C CA . LEU A 1 290 ? 3.588 12.976 26.929 1.00 30.12 290 LEU A CA 1
ATOM 2420 C C . LEU A 1 290 ? 2.167 12.422 26.866 1.00 30.12 290 LEU A C 1
ATOM 2422 O O . LEU A 1 290 ? 1.842 11.493 26.128 1.00 30.12 290 LEU A O 1
ATOM 2426 N N . GLN A 1 291 ? 1.345 12.960 27.756 1.00 24.33 291 GLN A N 1
ATOM 2427 C CA . GLN A 1 291 ? -0.044 12.609 27.979 1.00 24.33 291 GLN A CA 1
ATOM 2428 C C . GLN A 1 291 ? -0.875 13.763 27.423 1.00 24.33 291 GLN A C 1
ATOM 2430 O O . GLN A 1 291 ? -0.732 14.889 27.887 1.00 24.33 291 GLN A O 1
ATOM 2435 N N . VAL A 1 292 ? -1.675 13.495 26.394 1.00 26.31 292 VAL A N 1
ATOM 2436 C CA . VAL A 1 292 ? -2.693 14.440 25.926 1.00 26.31 292 VAL A CA 1
ATOM 2437 C C . VAL A 1 292 ? -3.969 14.078 26.683 1.00 26.31 292 VAL A C 1
ATOM 2439 O O . VAL A 1 292 ? -4.368 12.911 26.656 1.00 26.31 292 VAL A O 1
ATOM 2442 N N . ASN A 1 293 ? -4.495 15.028 27.457 1.00 27.83 293 ASN A N 1
ATOM 2443 C CA . ASN A 1 293 ? -5.772 14.902 28.166 1.00 27.83 293 ASN A CA 1
ATOM 2444 C C . ASN A 1 293 ? -6.937 15.165 27.210 1.00 27.83 293 ASN A C 1
ATOM 2446 O O . ASN A 1 293 ? -6.762 16.038 26.332 1.00 27.83 293 ASN A O 1
#